Protein AF-A0A538SJQ9-F1 (afdb_monomer)

Sequence (188 aa):
MRADPLRTTIRVPMRAGHPSREQSMPRSTLMLRAPWAKRLGTAVLLISTGGGRASASAPRLDHVVVVIMENKSYDQVRTQTYISSLISGGTVFAHSRAITHHSLPNYLALWSATTIGVTTGGCPAPGAPYTIENLGHACEAAGLTWRSYAENLPSPGSAVCSADSQLYTRRHDPWTDFSNLDHTNERP

Organism: Eiseniibacteriota bacterium (NCBI:txid2212470)

Solvent-accessible surface area (backbone atoms only — not comparable to full-atom values): 12838 Å² total; per-residue (Å²): 137,92,84,84,80,88,77,85,76,85,78,77,83,80,82,80,83,84,82,88,79,92,79,86,84,83,83,90,87,86,89,81,92,86,90,78,90,74,83,86,76,84,79,85,78,82,79,76,82,70,78,74,76,73,75,78,72,79,76,88,68,96,75,86,87,87,82,83,71,80,96,59,52,69,76,68,45,56,71,36,72,70,52,37,58,47,55,78,78,53,84,81,69,89,83,70,73,76,85,55,93,44,61,28,30,38,34,29,26,73,45,42,78,38,41,86,82,47,81,59,73,52,78,72,51,86,77,53,65,37,76,70,76,33,56,62,34,55,29,52,76,69,75,42,89,72,73,49,76,38,52,59,40,90,46,57,64,54,83,59,59,54,32,78,96,58,60,14,46,42,54,74,41,47,70,74,39,41,69,62,52,74,44,80,36,39,37,81

Foldseek 3Di:
DDDDDDDPDDDDDDDDDDDDDDDDDDDDDDDDDDDDDDDDDDDDDPPPPPPPPPPPPDPDDPDDDDDDDPPDDPVRQCPDPVNVVCPVVDDDPPPDDAPADAQLLSLCCVWQVGSVPQDHQDQPGVPFQDAHDTPQLVCVVVVHDDAEEQFPPVAQLDSDQADDVRSGGCSNVNVNRYPNHDSNRYYD

pLDDT: mean 81.21, std 22.84, range [33.12, 98.62]

Mean predicted aligned error: 14.58 Å

Structure (mmCIF, N/CA/C/O backbone):
data_AF-A0A538SJQ9-F1
#
_entry.id   AF-A0A538SJQ9-F1
#
loop_
_atom_site.group_PDB
_atom_site.id
_atom_site.type_symbol
_atom_site.label_atom_id
_atom_site.label_alt_id
_atom_site.label_comp_id
_atom_site.label_asym_id
_atom_site.label_entity_id
_atom_site.label_seq_id
_atom_site.pdbx_PDB_ins_code
_atom_site.Cartn_x
_atom_site.Cartn_y
_atom_site.Cartn_z
_atom_site.occupancy
_atom_site.B_iso_or_equiv
_atom_site.auth_seq_id
_atom_site.auth_comp_id
_atom_site.auth_asym_id
_atom_site.auth_atom_id
_atom_site.pdbx_PDB_model_num
ATOM 1 N N . MET A 1 1 ? 11.161 -12.598 45.652 1.00 39.78 1 MET A N 1
ATOM 2 C CA . MET A 1 1 ? 9.773 -13.100 45.568 1.00 39.78 1 MET A CA 1
ATOM 3 C C . MET A 1 1 ? 9.595 -13.752 44.210 1.00 39.78 1 MET A C 1
ATOM 5 O O . MET A 1 1 ? 10.028 -13.182 43.219 1.00 39.78 1 MET A O 1
ATOM 9 N N . ARG A 1 2 ? 9.104 -14.994 44.213 1.00 36.72 2 ARG A N 1
ATOM 10 C CA . ARG A 1 2 ? 8.939 -15.877 43.050 1.00 36.72 2 ARG A CA 1
ATOM 11 C C . ARG A 1 2 ? 7.675 -15.504 42.270 1.00 36.72 2 ARG A C 1
ATOM 13 O O . ARG A 1 2 ? 6.645 -15.296 42.898 1.00 36.72 2 ARG A O 1
ATOM 20 N N . ALA A 1 3 ? 7.748 -15.551 40.945 1.00 34.47 3 ALA A N 1
ATOM 21 C CA . ALA A 1 3 ? 6.647 -15.967 40.079 1.00 34.47 3 ALA A CA 1
ATOM 22 C C . ALA A 1 3 ? 7.251 -16.443 38.751 1.00 34.47 3 ALA A C 1
ATOM 24 O O . ALA A 1 3 ? 7.911 -15.694 38.038 1.00 34.47 3 ALA A O 1
ATOM 25 N N . ASP A 1 4 ? 7.073 -17.731 38.510 1.00 43.84 4 ASP A N 1
ATOM 26 C CA . ASP A 1 4 ? 7.491 -18.515 37.357 1.00 43.84 4 ASP A CA 1
ATOM 27 C C . ASP A 1 4 ? 6.343 -18.505 36.332 1.00 43.84 4 ASP A C 1
ATOM 29 O O . ASP A 1 4 ? 5.206 -18.769 36.738 1.00 43.84 4 ASP A O 1
ATOM 33 N N . PRO A 1 5 ? 6.560 -18.201 35.039 1.00 48.34 5 PRO A N 1
ATOM 34 C CA . PRO A 1 5 ? 5.569 -18.486 34.018 1.00 48.34 5 PRO A CA 1
ATOM 35 C C . PRO A 1 5 ? 5.964 -19.737 33.225 1.00 48.34 5 PRO A C 1
ATOM 37 O O . PRO A 1 5 ? 6.909 -19.754 32.434 1.00 48.34 5 PRO A O 1
ATOM 40 N N . LEU A 1 6 ? 5.158 -20.779 33.428 1.00 36.22 6 LEU A N 1
ATOM 41 C CA . LEU A 1 6 ? 5.150 -22.053 32.717 1.00 36.22 6 LEU A CA 1
ATOM 42 C C . LEU A 1 6 ? 5.295 -21.868 31.197 1.00 36.22 6 LEU A C 1
ATOM 44 O O . LEU A 1 6 ? 4.390 -21.421 30.490 1.00 36.22 6 LEU A O 1
ATOM 48 N N . ARG A 1 7 ? 6.461 -22.271 30.693 1.00 40.47 7 ARG A N 1
ATOM 49 C CA . ARG A 1 7 ? 6.845 -22.254 29.281 1.00 40.47 7 ARG A CA 1
ATOM 50 C C . ARG A 1 7 ? 6.340 -23.530 28.602 1.00 40.47 7 ARG A C 1
ATOM 52 O O . ARG A 1 7 ? 7.035 -24.545 28.569 1.00 40.47 7 ARG A O 1
ATOM 59 N N . THR A 1 8 ? 5.133 -23.491 28.041 1.00 36.53 8 THR A N 1
ATOM 60 C CA . THR A 1 8 ? 4.628 -24.585 27.193 1.00 36.53 8 THR A CA 1
ATOM 61 C C . THR A 1 8 ? 5.406 -24.589 25.877 1.00 36.53 8 THR A C 1
ATOM 63 O O . THR A 1 8 ? 5.177 -23.771 24.992 1.00 36.53 8 THR A O 1
ATOM 66 N N . THR A 1 9 ? 6.383 -25.489 25.771 1.00 37.88 9 THR A N 1
ATOM 67 C CA . THR A 1 9 ? 7.196 -25.688 24.565 1.00 37.88 9 THR A CA 1
ATOM 68 C C . THR A 1 9 ? 6.512 -26.729 23.682 1.00 37.88 9 THR A C 1
ATOM 70 O O . THR A 1 9 ? 6.540 -27.916 24.002 1.00 37.88 9 THR A O 1
ATOM 73 N N . ILE A 1 10 ? 5.919 -26.312 22.562 1.00 33.12 10 ILE A N 1
ATOM 74 C CA . ILE A 1 10 ? 5.496 -27.239 21.504 1.00 33.12 10 ILE A CA 1
ATOM 75 C C . ILE A 1 10 ? 6.760 -27.661 20.741 1.00 33.12 10 ILE A C 1
ATOM 77 O O . ILE A 1 10 ? 7.342 -26.876 19.996 1.00 33.12 10 ILE A O 1
ATOM 81 N N . ARG A 1 11 ? 7.224 -28.897 20.972 1.00 33.31 11 ARG A N 1
ATOM 82 C CA . ARG A 1 11 ? 8.301 -29.526 20.193 1.00 33.31 11 ARG A CA 1
ATOM 83 C C . ARG A 1 11 ? 7.720 -30.079 18.893 1.00 33.31 11 ARG A C 1
ATOM 85 O O . ARG A 1 11 ? 6.933 -31.019 18.925 1.00 33.31 11 ARG A O 1
ATOM 92 N N . VAL A 1 12 ? 8.155 -29.538 17.760 1.00 39.03 12 VAL A N 1
ATOM 93 C CA . VAL A 1 12 ? 8.001 -30.181 16.449 1.00 39.03 12 VAL A CA 1
ATOM 94 C C . VAL A 1 12 ? 9.101 -31.245 16.328 1.00 39.03 12 VAL A C 1
ATOM 96 O O . VAL A 1 12 ? 10.276 -30.891 16.450 1.00 39.03 12 VAL A O 1
ATOM 99 N N . PRO A 1 13 ? 8.793 -32.538 16.126 1.00 40.41 13 PRO A N 1
ATOM 100 C CA . PRO A 1 13 ? 9.834 -33.519 15.861 1.00 40.41 13 PRO A CA 1
ATOM 101 C C . PRO A 1 13 ? 10.393 -33.316 14.445 1.00 4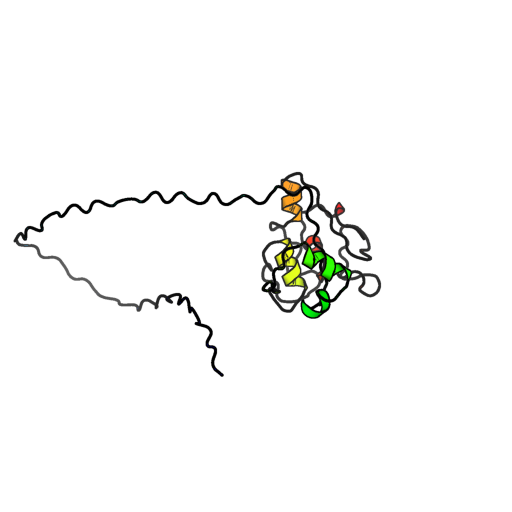0.41 13 PRO A C 1
ATOM 103 O O . PRO A 1 13 ? 9.692 -33.491 13.450 1.00 40.41 13 PRO A O 1
ATOM 106 N N . MET A 1 14 ? 11.679 -32.964 14.363 1.00 37.91 14 MET A N 1
ATOM 107 C CA . MET A 1 14 ? 12.478 -33.098 13.145 1.00 37.91 14 MET A CA 1
ATOM 108 C C . MET A 1 14 ? 12.558 -34.581 12.762 1.00 37.91 14 MET A C 1
ATOM 110 O O . MET A 1 14 ? 12.948 -35.419 13.577 1.00 37.91 14 MET A O 1
ATOM 114 N N . ARG A 1 15 ? 12.198 -34.914 11.519 1.00 35.09 15 ARG A N 1
ATOM 115 C CA . ARG A 1 15 ? 12.377 -36.260 10.970 1.00 35.09 15 ARG A CA 1
ATOM 116 C C . ARG A 1 15 ? 13.828 -36.412 10.512 1.00 35.09 15 ARG A C 1
ATOM 118 O O . ARG A 1 15 ? 14.277 -35.697 9.621 1.00 35.09 15 ARG A O 1
ATOM 125 N N . ALA A 1 16 ? 14.545 -37.322 11.163 1.00 42.66 16 ALA A N 1
ATOM 126 C CA . ALA A 1 16 ? 15.918 -37.691 10.846 1.00 42.66 16 ALA A CA 1
ATOM 127 C C . ALA A 1 16 ? 16.029 -38.343 9.455 1.00 42.66 16 ALA A C 1
ATOM 129 O O . ALA A 1 16 ? 15.117 -39.044 9.009 1.00 42.66 16 ALA A O 1
ATOM 130 N N . GLY A 1 17 ? 17.161 -38.090 8.794 1.00 36.41 17 GLY A N 1
ATOM 131 C CA . GLY A 1 17 ? 17.507 -38.609 7.476 1.00 36.41 17 GLY A CA 1
ATOM 132 C C . GLY A 1 17 ? 17.623 -40.134 7.421 1.00 36.41 17 GLY A C 1
ATOM 133 O O . GLY A 1 17 ? 17.966 -40.796 8.400 1.00 36.41 17 GLY A O 1
ATOM 134 N N . HIS A 1 18 ? 17.338 -40.680 6.241 1.00 38.06 18 HIS A N 1
ATOM 135 C CA . HIS A 1 18 ? 17.569 -42.082 5.913 1.00 38.06 18 HIS A CA 1
ATOM 136 C C . HIS A 1 18 ? 19.028 -42.293 5.481 1.00 38.06 18 HIS A C 1
ATOM 138 O O . HIS A 1 18 ? 19.478 -41.599 4.569 1.00 38.06 18 HIS A O 1
ATOM 144 N N . PRO A 1 19 ? 19.760 -43.259 6.064 1.00 41.59 19 PRO A N 1
ATOM 145 C CA . PRO A 1 19 ? 21.024 -43.712 5.509 1.00 41.59 19 PRO A CA 1
ATOM 146 C C . PRO A 1 19 ? 20.795 -44.741 4.395 1.00 41.59 19 PRO A C 1
ATOM 148 O O . PRO A 1 19 ? 19.934 -45.620 4.489 1.00 41.59 19 PRO A O 1
ATOM 151 N N . SER A 1 20 ? 21.613 -44.627 3.352 1.00 42.75 20 SER A N 1
ATOM 152 C CA . SER A 1 20 ? 21.753 -45.569 2.245 1.00 42.75 20 SER A CA 1
ATOM 153 C C . SER A 1 20 ? 22.186 -46.948 2.745 1.00 42.75 20 SER A C 1
ATOM 155 O O . SER A 1 20 ? 23.143 -47.060 3.514 1.00 42.75 20 SER A O 1
ATOM 157 N N . ARG A 1 21 ? 21.528 -48.014 2.275 1.00 41.62 21 ARG A N 1
ATOM 158 C CA . ARG A 1 21 ? 22.033 -49.383 2.433 1.00 41.62 21 ARG A CA 1
ATOM 159 C C . ARG A 1 21 ? 21.695 -50.226 1.208 1.00 41.62 21 ARG A C 1
ATOM 161 O O . ARG A 1 21 ? 20.570 -50.680 1.029 1.00 41.62 21 ARG A O 1
ATOM 168 N N . GLU A 1 22 ? 22.712 -50.410 0.384 1.00 39.69 22 GLU A N 1
ATOM 169 C CA . GLU A 1 22 ? 22.809 -51.400 -0.681 1.00 39.69 22 GLU A CA 1
ATOM 170 C C . GLU A 1 22 ? 22.842 -52.804 -0.069 1.00 39.69 22 GLU A C 1
ATOM 172 O O . GLU A 1 22 ? 23.716 -53.090 0.749 1.00 39.69 22 GLU A O 1
ATOM 177 N N . GLN A 1 23 ? 21.885 -53.670 -0.419 1.00 39.19 23 GLN A N 1
ATOM 178 C CA . GLN A 1 23 ? 21.936 -55.096 -0.085 1.00 39.19 23 GLN A CA 1
ATOM 179 C C . GLN A 1 23 ? 21.343 -55.953 -1.211 1.00 39.19 23 GLN A C 1
ATOM 181 O O . GLN A 1 23 ? 20.175 -55.839 -1.576 1.00 39.19 23 GLN A O 1
ATOM 186 N N . SER A 1 24 ? 22.223 -56.810 -1.721 1.00 35.38 24 SER A N 1
ATOM 187 C CA . SER A 1 24 ? 22.044 -57.890 -2.689 1.00 35.38 24 SER A CA 1
ATOM 188 C C . SER A 1 24 ? 20.970 -58.912 -2.278 1.00 35.38 24 SER A C 1
ATOM 190 O O . SER A 1 24 ? 20.870 -59.282 -1.108 1.00 35.38 24 SER A O 1
ATOM 192 N N . MET A 1 25 ? 20.189 -59.397 -3.252 1.00 42.47 25 MET A N 1
ATOM 193 C CA . MET A 1 25 ? 19.252 -60.519 -3.096 1.00 42.47 25 MET A CA 1
ATOM 194 C C . MET A 1 25 ? 19.935 -61.866 -3.367 1.00 42.47 25 MET A C 1
ATOM 196 O O . MET A 1 25 ? 20.692 -61.988 -4.333 1.00 42.47 25 MET A O 1
ATOM 200 N N . PRO A 1 26 ? 19.524 -62.926 -2.650 1.00 52.44 26 PRO A N 1
ATOM 201 C CA . PRO A 1 26 ? 19.358 -64.209 -3.320 1.00 52.44 26 PRO A CA 1
ATOM 202 C C . PRO A 1 26 ? 18.022 -64.914 -3.026 1.00 52.44 26 PRO A C 1
ATOM 204 O O . PRO A 1 26 ? 17.189 -64.481 -2.237 1.00 52.44 26 PRO A O 1
ATOM 207 N N . ARG A 1 27 ? 17.841 -65.988 -3.798 1.00 50.19 27 ARG A N 1
ATOM 208 C CA . ARG A 1 27 ? 16.612 -66.651 -4.247 1.00 50.19 27 ARG A CA 1
ATOM 209 C C . ARG A 1 27 ? 15.836 -67.452 -3.188 1.00 50.19 27 ARG A C 1
ATOM 211 O O . ARG A 1 27 ? 16.370 -67.915 -2.190 1.00 50.19 27 ARG A O 1
ATOM 218 N N . SER A 1 28 ? 14.568 -67.654 -3.540 1.00 46.28 28 SER A N 1
ATOM 219 C CA . SER A 1 28 ? 13.460 -68.385 -2.916 1.00 46.28 28 SER A CA 1
ATOM 220 C C . SER A 1 28 ? 13.751 -69.809 -2.421 1.00 46.28 28 SER A C 1
ATOM 222 O O . SER A 1 28 ? 14.437 -70.565 -3.101 1.00 46.28 28 SER A O 1
ATOM 224 N N . THR A 1 29 ? 13.079 -70.230 -1.338 1.00 49.59 29 THR A N 1
ATOM 225 C CA . THR A 1 29 ? 12.594 -71.610 -1.096 1.00 49.59 29 THR A CA 1
ATOM 226 C C . THR A 1 29 ? 11.397 -71.579 -0.122 1.00 49.59 29 THR A C 1
ATOM 228 O O . THR A 1 29 ? 11.321 -70.725 0.756 1.00 49.59 29 THR A O 1
ATOM 231 N N . LEU A 1 30 ? 10.432 -72.474 -0.351 1.00 43.94 30 LEU A N 1
ATOM 232 C CA . LEU A 1 30 ? 9.073 -72.554 0.203 1.00 43.94 30 LEU A CA 1
ATOM 233 C C . LEU A 1 30 ? 8.967 -73.537 1.401 1.00 43.94 30 LEU A C 1
ATOM 235 O O . LEU A 1 30 ? 9.792 -74.438 1.510 1.00 43.94 30 LEU A O 1
ATOM 239 N N . MET A 1 31 ? 7.841 -73.451 2.140 1.00 45.25 31 MET A N 1
ATOM 240 C CA . MET A 1 31 ? 7.229 -74.428 3.088 1.00 45.25 31 MET A CA 1
ATOM 241 C C . MET A 1 31 ? 7.674 -74.305 4.571 1.00 45.25 31 MET A C 1
ATOM 243 O O . MET A 1 31 ? 8.836 -74.049 4.826 1.00 45.25 31 MET A O 1
ATOM 247 N N . LEU A 1 32 ? 6.859 -74.460 5.636 1.00 44.12 32 LEU A N 1
ATOM 248 C CA . LEU A 1 32 ? 5.510 -75.015 5.860 1.00 44.12 32 LEU A CA 1
ATOM 249 C C . LEU A 1 32 ? 4.975 -74.584 7.273 1.00 44.12 32 LEU A C 1
ATOM 251 O O . LEU A 1 32 ? 5.754 -74.540 8.215 1.00 44.12 32 LEU A O 1
ATOM 255 N N . ARG A 1 33 ? 3.646 -74.378 7.414 1.00 47.69 33 ARG A N 1
ATOM 256 C CA . ARG A 1 33 ? 2.726 -74.628 8.578 1.00 47.69 33 ARG A CA 1
ATOM 257 C C . ARG A 1 33 ? 2.988 -74.094 10.014 1.00 47.69 33 ARG A C 1
ATOM 259 O O . ARG A 1 33 ? 3.885 -74.567 10.692 1.00 47.69 33 ARG A O 1
ATOM 266 N N . ALA A 1 34 ? 2.014 -73.340 10.565 1.00 48.34 34 ALA A N 1
ATOM 267 C CA . ALA A 1 34 ? 1.038 -73.768 11.608 1.00 48.34 34 ALA A CA 1
ATOM 268 C C . ALA A 1 34 ? 0.204 -72.569 12.156 1.00 48.34 34 ALA A C 1
ATOM 270 O O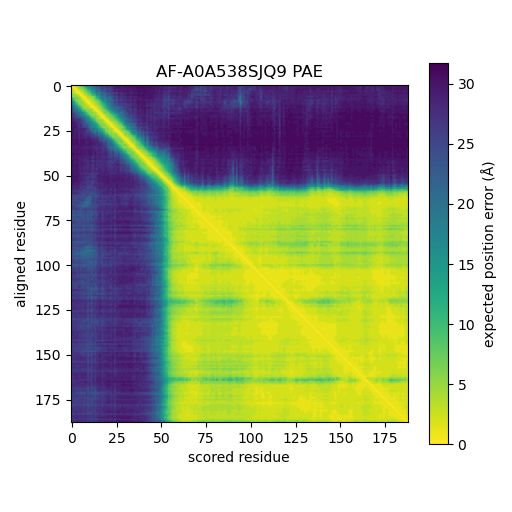 . ALA A 1 34 ? 0.708 -71.445 12.165 1.00 48.34 34 ALA A O 1
ATOM 271 N N . PRO A 1 35 ? -1.064 -72.759 12.594 1.00 50.31 35 PRO A N 1
ATOM 272 C CA . PRO A 1 35 ? -1.994 -71.668 12.887 1.00 50.31 35 PRO A CA 1
ATOM 273 C C . PRO A 1 35 ? -2.007 -71.291 14.375 1.00 50.31 35 PRO A C 1
ATOM 275 O O . PRO A 1 35 ? -2.059 -72.147 15.253 1.00 50.31 35 PRO A O 1
ATOM 278 N N . TRP A 1 36 ? -2.054 -69.994 14.661 1.00 51.44 36 TRP A N 1
ATOM 279 C CA . TRP A 1 36 ? -2.309 -69.458 15.994 1.00 51.44 36 TRP A CA 1
ATOM 280 C C . TRP A 1 36 ? -3.554 -68.578 15.906 1.00 51.44 36 TRP A C 1
ATOM 282 O O . TRP A 1 36 ? -3.564 -67.509 15.297 1.00 51.44 36 TRP A O 1
ATOM 292 N N . ALA A 1 37 ? -4.650 -69.091 16.456 1.00 52.19 37 ALA A N 1
ATOM 293 C CA . ALA A 1 37 ? -5.916 -68.388 16.538 1.00 52.19 37 ALA A CA 1
ATOM 294 C C . ALA A 1 37 ? -5.745 -67.108 17.369 1.00 52.19 37 ALA A C 1
ATOM 296 O O . ALA A 1 37 ? -5.384 -67.164 18.546 1.00 52.19 37 ALA A O 1
ATOM 297 N N . LYS A 1 38 ? -6.041 -65.952 16.772 1.00 51.38 38 LYS A N 1
ATOM 298 C CA . LYS A 1 38 ? -6.189 -64.691 17.496 1.00 51.38 38 LYS A CA 1
ATOM 299 C C . LYS A 1 38 ? -7.631 -64.225 17.411 1.00 51.38 38 LYS A C 1
ATOM 301 O O . LYS A 1 38 ? -8.181 -64.008 16.339 1.00 51.38 38 LYS A O 1
ATOM 306 N N . ARG A 1 39 ? -8.223 -64.132 18.598 1.00 55.50 39 ARG A N 1
ATOM 307 C CA . ARG A 1 39 ? -9.573 -63.661 18.889 1.00 55.50 39 ARG A CA 1
ATOM 308 C C . ARG A 1 39 ? -9.798 -62.278 18.265 1.00 55.50 39 ARG A C 1
ATOM 310 O O . ARG A 1 39 ? -9.036 -61.355 18.543 1.00 55.50 39 ARG A O 1
ATOM 317 N N . LEU A 1 40 ? -10.852 -62.140 17.463 1.00 54.12 40 LEU A N 1
ATOM 318 C CA . LEU A 1 40 ? -11.379 -60.849 17.025 1.00 54.12 40 LEU A CA 1
ATOM 319 C C . LEU A 1 40 ? -12.112 -60.202 18.207 1.00 54.12 40 LEU A C 1
ATOM 321 O O . LEU A 1 40 ? -13.225 -60.593 18.544 1.00 54.12 40 LEU A O 1
ATOM 325 N N . GLY A 1 41 ? -11.462 -59.248 18.870 1.00 48.66 41 GLY A N 1
ATOM 326 C CA . GLY A 1 41 ? -12.141 -58.302 19.750 1.00 48.66 41 GLY A CA 1
ATOM 327 C C . GLY A 1 41 ? -12.660 -57.141 18.909 1.00 48.66 41 GLY A C 1
ATOM 328 O O . GLY A 1 41 ? -11.865 -56.379 18.363 1.00 48.66 41 GLY A O 1
ATOM 329 N N . THR A 1 42 ? -13.976 -57.017 18.771 1.00 57.50 42 THR A N 1
ATOM 330 C CA . THR A 1 42 ? -14.615 -55.900 18.067 1.00 57.50 42 THR A CA 1
ATOM 331 C C . THR A 1 42 ? -14.463 -54.630 18.905 1.00 57.50 42 THR A C 1
ATOM 333 O O . THR A 1 42 ? -15.105 -54.488 19.943 1.00 57.50 42 THR A O 1
ATOM 336 N N . ALA A 1 43 ? -13.605 -53.703 18.480 1.00 56.22 43 ALA A N 1
ATOM 337 C CA . ALA A 1 43 ? -13.554 -52.363 19.053 1.00 56.22 43 ALA A CA 1
ATOM 338 C C . ALA A 1 43 ? -14.679 -51.520 18.435 1.00 56.22 43 ALA A C 1
ATOM 340 O O . ALA A 1 43 ? -14.635 -51.187 17.251 1.00 56.22 43 ALA A O 1
ATOM 341 N N . VAL A 1 44 ? -15.702 -51.191 19.225 1.00 59.69 44 VAL A N 1
ATOM 342 C CA . VAL A 1 44 ? -16.721 -50.207 18.840 1.00 59.69 44 VAL A CA 1
ATOM 343 C C . VAL A 1 44 ? -16.091 -48.821 18.960 1.00 59.69 44 VAL A C 1
ATOM 345 O O . VAL A 1 44 ? -15.828 -48.339 20.060 1.00 59.69 44 VAL A O 1
ATOM 348 N N . LEU A 1 45 ? -15.813 -48.194 17.818 1.00 54.50 45 LEU A N 1
ATOM 349 C CA . LEU A 1 45 ? -15.353 -46.812 17.748 1.00 54.50 45 LEU A CA 1
ATOM 350 C C . LEU A 1 45 ? -16.567 -45.885 17.897 1.00 54.50 45 LEU A C 1
ATOM 352 O O . LEU A 1 45 ? -17.347 -45.712 16.964 1.00 54.50 45 LEU A O 1
ATOM 356 N N . LEU A 1 46 ? -16.732 -45.292 19.079 1.00 55.94 46 LEU A N 1
ATOM 357 C CA . LEU A 1 46 ? -17.662 -44.184 19.293 1.00 55.94 46 LEU A CA 1
ATOM 358 C C . LEU A 1 46 ? -17.100 -42.946 18.583 1.00 55.94 46 LEU A C 1
ATOM 360 O O . LEU A 1 46 ? -16.217 -42.264 19.099 1.00 55.94 46 LEU A O 1
ATOM 364 N N . ILE A 1 47 ? -17.594 -42.671 17.377 1.00 59.94 47 ILE A N 1
ATOM 365 C CA . ILE A 1 47 ? -17.320 -41.419 16.672 1.00 59.94 47 ILE A CA 1
ATOM 366 C C . ILE A 1 47 ? -18.151 -40.341 17.367 1.00 59.94 47 ILE A C 1
ATOM 368 O O . ILE A 1 47 ? -19.338 -40.178 17.097 1.00 59.94 47 ILE A O 1
ATOM 372 N N . SER A 1 48 ? -17.539 -39.614 18.298 1.00 61.09 48 SER A N 1
ATOM 373 C CA . SER A 1 48 ? -18.117 -38.374 18.802 1.00 61.09 48 SER A CA 1
ATOM 374 C C . SER A 1 48 ? -18.153 -37.372 17.649 1.00 61.09 48 SER A C 1
ATOM 376 O O . SER A 1 48 ? -17.114 -36.831 17.263 1.00 61.09 48 SER A O 1
ATOM 378 N N . THR A 1 49 ? -19.334 -37.121 17.086 1.00 58.50 49 THR A N 1
ATOM 379 C CA . THR A 1 49 ? -19.581 -35.987 16.191 1.00 58.50 49 THR A CA 1
ATOM 380 C C . THR A 1 49 ? -19.484 -34.707 17.016 1.00 58.50 49 THR A C 1
ATOM 382 O O . THR A 1 49 ? -20.487 -34.154 17.466 1.00 58.50 49 THR A O 1
ATOM 385 N N . GLY A 1 50 ? -18.257 -34.265 17.286 1.00 54.97 50 GLY A N 1
ATOM 386 C CA . GLY A 1 50 ? -18.006 -32.931 17.805 1.00 54.97 50 GLY 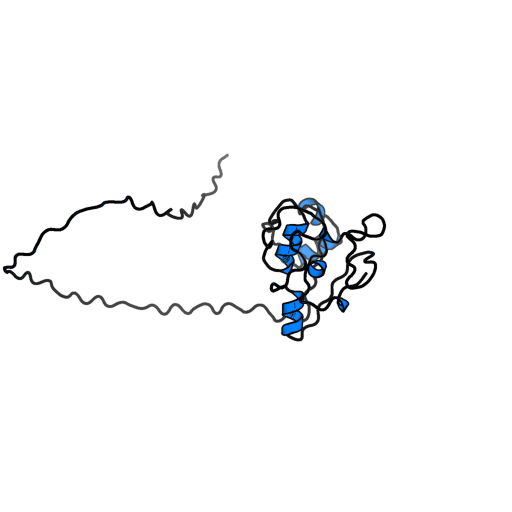A CA 1
ATOM 387 C C . GLY A 1 50 ? -18.532 -31.941 16.778 1.00 54.97 50 GLY A C 1
ATOM 388 O O . GLY A 1 50 ? -17.976 -31.847 15.686 1.00 54.97 50 GLY A O 1
ATOM 389 N N . GLY A 1 51 ? -19.632 -31.260 17.105 1.00 53.94 51 GLY A N 1
ATOM 390 C CA . GLY A 1 51 ? -20.172 -30.181 16.291 1.00 53.94 51 GLY A CA 1
ATOM 391 C C . GLY A 1 51 ? -19.055 -29.187 16.008 1.00 53.94 51 GLY A C 1
ATOM 392 O O . GLY A 1 51 ? -18.569 -28.517 16.922 1.00 53.94 51 GLY A O 1
ATOM 393 N N . GLY A 1 52 ? -18.604 -29.148 14.754 1.00 54.47 52 GLY A N 1
ATOM 394 C CA . GLY A 1 52 ? -17.642 -28.159 14.304 1.00 54.47 52 GLY A CA 1
ATOM 395 C C . GLY A 1 52 ? -18.216 -26.794 14.640 1.00 54.47 52 GLY A C 1
ATOM 396 O O . GLY A 1 52 ? -19.318 -26.465 14.202 1.00 54.47 52 GLY A O 1
ATOM 397 N N . ARG A 1 53 ? -17.507 -26.017 15.464 1.00 57.84 53 ARG A N 1
ATOM 398 C CA . ARG A 1 53 ? -17.831 -24.604 15.638 1.00 57.84 53 ARG A CA 1
ATOM 399 C C . ARG A 1 53 ? -17.807 -24.004 14.241 1.00 57.84 53 ARG A C 1
ATOM 401 O O . ARG A 1 53 ? -16.741 -23.949 13.633 1.00 57.84 53 ARG A O 1
ATOM 408 N N . ALA A 1 54 ? -18.973 -23.617 13.727 1.00 59.72 54 ALA A N 1
ATOM 409 C CA . ALA A 1 54 ? -19.042 -22.795 12.537 1.00 59.72 54 ALA A CA 1
ATOM 410 C C . ALA A 1 54 ? -18.132 -21.597 12.807 1.00 59.72 54 ALA A C 1
ATOM 412 O O . ALA A 1 54 ? -18.339 -20.864 13.778 1.00 59.72 54 ALA A O 1
ATOM 413 N N . SER A 1 55 ? -17.061 -21.473 12.025 1.00 61.16 55 SER A N 1
ATOM 414 C CA . SER A 1 55 ? -16.219 -20.292 12.091 1.00 61.16 55 SER A CA 1
ATOM 415 C C . SER A 1 55 ? -17.134 -19.137 11.725 1.00 61.16 55 SER A C 1
ATOM 417 O O . SER A 1 55 ? -17.609 -19.087 10.592 1.00 61.16 55 SER A O 1
ATOM 419 N N . ALA A 1 56 ? -17.457 -18.271 12.686 1.00 69.81 56 ALA A N 1
ATOM 420 C CA . ALA A 1 56 ? -18.212 -17.068 12.388 1.00 69.81 56 ALA A CA 1
ATOM 421 C C . ALA A 1 56 ? -17.454 -16.337 11.273 1.00 69.81 56 ALA A C 1
ATOM 423 O O . ALA A 1 56 ? -16.279 -16.001 11.440 1.00 69.81 56 ALA A O 1
ATOM 424 N N . SER A 1 57 ? -18.078 -16.199 10.103 1.00 79.25 57 SER A N 1
ATOM 425 C CA . SER A 1 57 ? -17.486 -15.446 9.005 1.00 79.25 57 SER A CA 1
ATOM 426 C C . SER A 1 57 ? -17.328 -14.005 9.465 1.00 79.25 57 SER A C 1
ATOM 428 O O . SER A 1 57 ? -18.239 -13.462 10.096 1.00 79.25 57 SER A O 1
ATOM 430 N N . ALA A 1 58 ? -16.193 -13.384 9.147 1.00 82.00 58 ALA A N 1
ATOM 431 C CA . ALA A 1 58 ? -16.044 -11.953 9.356 1.00 82.00 58 ALA A CA 1
ATOM 432 C C . ALA A 1 58 ? -17.234 -11.221 8.699 1.00 82.00 58 ALA A C 1
ATOM 434 O O . ALA A 1 58 ? -17.650 -11.617 7.603 1.00 82.00 58 ALA A O 1
ATOM 435 N N . PRO A 1 59 ? -17.814 -10.200 9.354 1.00 86.50 59 PRO A N 1
ATOM 436 C CA . PRO A 1 59 ? -18.854 -9.391 8.740 1.00 86.50 59 PRO A CA 1
ATOM 437 C C . PRO A 1 59 ? -18.371 -8.839 7.401 1.00 86.50 59 PRO A C 1
ATOM 439 O O . PRO A 1 59 ? -17.195 -8.497 7.251 1.00 86.50 59 PRO A O 1
ATOM 442 N N . ARG A 1 60 ? -19.280 -8.730 6.431 1.00 89.94 60 ARG A N 1
ATOM 443 C CA . ARG A 1 60 ? -18.969 -8.029 5.188 1.00 89.94 60 ARG A CA 1
ATOM 444 C C . ARG A 1 60 ? -18.714 -6.563 5.526 1.00 89.94 60 ARG A C 1
ATOM 446 O O . ARG A 1 60 ? -19.584 -5.903 6.085 1.00 89.94 60 ARG A O 1
ATOM 453 N N . LEU A 1 61 ? -17.517 -6.089 5.207 1.00 92.31 61 LEU A N 1
ATOM 454 C CA . LEU A 1 61 ? -17.146 -4.687 5.339 1.00 92.31 61 LEU A CA 1
ATOM 455 C C . LEU A 1 61 ? -17.560 -3.953 4.063 1.00 92.31 61 LEU A C 1
ATOM 457 O O . LEU A 1 61 ? -17.343 -4.473 2.968 1.00 92.31 61 LEU A O 1
ATOM 461 N N . ASP A 1 62 ? -18.123 -2.754 4.198 1.00 94.25 62 ASP A N 1
ATOM 462 C CA . ASP A 1 62 ? -18.393 -1.888 3.042 1.00 94.25 62 ASP A CA 1
ATOM 463 C C . ASP A 1 62 ? -17.091 -1.296 2.487 1.00 94.25 62 ASP A C 1
ATOM 465 O O . ASP A 1 62 ? -16.918 -1.180 1.275 1.00 94.25 62 ASP A O 1
ATOM 469 N N . HIS A 1 63 ? -16.147 -0.979 3.382 1.00 95.50 63 HIS A N 1
ATOM 470 C CA . HIS A 1 63 ? -14.846 -0.407 3.050 1.00 95.50 63 HIS A CA 1
ATOM 471 C C . HIS A 1 63 ? -13.748 -0.919 3.985 1.00 95.50 63 HIS A C 1
ATOM 473 O O . HIS A 1 63 ? -13.977 -1.163 5.171 1.00 95.50 63 HIS A O 1
ATOM 479 N N . VAL A 1 64 ? -12.530 -1.012 3.452 1.00 95.81 64 VAL A N 1
ATOM 480 C CA . VAL A 1 64 ? -11.300 -1.223 4.219 1.00 95.81 64 VAL A CA 1
ATOM 481 C C . VAL A 1 64 ? -10.359 -0.072 3.900 1.00 95.81 64 VAL A C 1
ATOM 483 O O . VAL A 1 64 ? -10.067 0.185 2.736 1.00 95.81 64 VAL A O 1
ATOM 486 N N . VAL A 1 65 ? -9.887 0.619 4.936 1.00 97.00 65 VAL A N 1
ATOM 487 C CA . VAL A 1 65 ? -8.886 1.681 4.812 1.00 97.00 65 VAL A CA 1
ATOM 488 C C . VAL A 1 65 ? -7.648 1.250 5.580 1.00 97.00 65 VAL A C 1
ATOM 490 O O . VAL A 1 65 ? -7.727 0.938 6.769 1.00 97.00 65 VAL A O 1
ATOM 493 N N . VAL A 1 66 ? -6.508 1.226 4.894 1.00 96.69 66 VAL A N 1
ATOM 494 C CA . VAL A 1 66 ? -5.206 0.897 5.480 1.00 96.69 66 VAL A CA 1
ATOM 495 C C . VAL A 1 66 ? -4.355 2.159 5.468 1.00 96.69 66 VAL A C 1
ATOM 497 O O . VAL A 1 66 ? -4.101 2.725 4.411 1.00 96.69 66 VAL A O 1
ATOM 500 N N . VAL A 1 67 ? -3.922 2.596 6.649 1.00 95.94 67 VAL A N 1
ATOM 501 C CA . VAL A 1 67 ? -3.019 3.741 6.819 1.00 95.94 67 VAL A CA 1
ATOM 502 C C . VAL A 1 67 ? -1.708 3.229 7.394 1.00 95.94 67 VAL A C 1
ATOM 504 O O . VAL A 1 67 ? -1.706 2.544 8.419 1.00 95.94 67 VAL A O 1
ATOM 507 N N . ILE A 1 68 ? -0.596 3.556 6.740 1.00 95.56 68 ILE A N 1
ATOM 508 C CA . ILE A 1 68 ? 0.730 3.068 7.118 1.00 95.56 68 ILE A CA 1
ATOM 509 C C . ILE A 1 68 ? 1.531 4.225 7.708 1.00 95.56 68 ILE A C 1
ATOM 511 O O . ILE A 1 68 ? 1.741 5.252 7.073 1.00 95.56 68 ILE A O 1
ATOM 515 N N . MET A 1 69 ? 1.982 4.052 8.949 1.00 94.56 69 MET A N 1
ATOM 516 C CA . MET A 1 69 ? 2.893 4.985 9.610 1.00 94.56 69 MET A CA 1
ATOM 517 C C . MET A 1 69 ? 4.327 4.491 9.428 1.00 94.56 69 MET A C 1
ATOM 519 O O . MET A 1 69 ? 4.838 3.718 10.240 1.00 94.56 69 MET A O 1
ATOM 523 N N . GLU A 1 70 ? 4.954 4.928 8.339 1.00 94.50 70 GLU A N 1
ATOM 524 C CA . GLU A 1 70 ? 6.299 4.508 7.944 1.00 94.50 70 GLU A CA 1
ATOM 525 C C . GLU A 1 70 ? 7.339 4.790 9.046 1.00 94.50 70 GLU A C 1
ATOM 527 O O . GLU A 1 70 ? 7.395 5.878 9.629 1.00 94.50 70 GLU A O 1
ATOM 532 N N . ASN A 1 71 ? 8.182 3.792 9.331 1.00 94.44 71 ASN A N 1
ATOM 533 C CA . ASN A 1 71 ? 9.287 3.866 10.297 1.00 94.44 71 ASN A CA 1
ATOM 534 C C . ASN A 1 71 ? 8.900 4.322 11.717 1.00 94.44 71 ASN A C 1
ATOM 536 O O . ASN A 1 71 ? 9.711 4.930 12.423 1.00 94.44 71 ASN A O 1
ATOM 540 N N . LYS A 1 72 ? 7.674 4.024 12.164 1.00 95.19 72 LYS A N 1
ATOM 541 C CA . LYS A 1 72 ? 7.247 4.268 13.549 1.00 95.19 72 LYS A CA 1
ATOM 542 C C . LYS A 1 72 ? 7.121 2.971 14.337 1.00 95.19 72 LYS A C 1
ATOM 544 O O . LYS A 1 72 ? 6.545 1.990 13.875 1.00 95.19 72 LYS A O 1
ATOM 549 N N . SER A 1 73 ? 7.632 2.977 15.565 1.00 94.19 73 SER A N 1
ATOM 550 C CA . SER A 1 73 ? 7.420 1.882 16.508 1.00 94.19 73 SER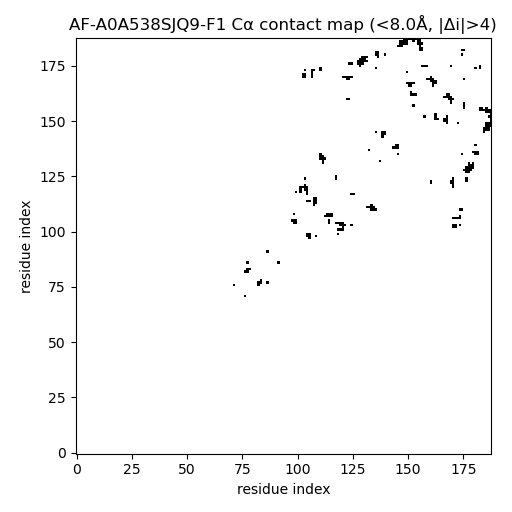 A CA 1
ATOM 551 C C . SER A 1 73 ? 6.020 1.945 17.121 1.00 94.19 73 SER A C 1
ATOM 553 O O . SER A 1 73 ? 5.408 3.009 17.225 1.00 94.19 73 SER A O 1
ATOM 555 N N . TYR A 1 74 ? 5.529 0.801 17.604 1.00 94.19 74 TYR A N 1
ATOM 556 C CA . TYR A 1 74 ? 4.255 0.729 18.323 1.00 94.19 74 TYR A CA 1
ATOM 557 C C . TYR A 1 74 ? 4.188 1.718 19.501 1.00 94.19 74 TYR A C 1
ATOM 559 O O . TYR A 1 74 ? 3.173 2.387 19.684 1.00 94.19 74 TYR A O 1
ATOM 567 N N . ASP A 1 75 ? 5.274 1.864 20.268 1.00 95.12 75 ASP A N 1
ATOM 568 C CA . ASP A 1 75 ? 5.320 2.777 21.415 1.00 95.12 75 ASP A CA 1
ATOM 569 C C . ASP A 1 75 ? 5.273 4.257 21.012 1.00 95.12 75 ASP A C 1
ATOM 571 O O . ASP A 1 75 ? 4.629 5.059 21.693 1.00 95.12 75 ASP A O 1
ATOM 575 N N . GLN A 1 76 ? 5.889 4.618 19.882 1.00 95.81 76 GLN A N 1
ATOM 576 C CA . GLN A 1 76 ? 5.782 5.970 19.323 1.00 95.81 76 GLN A CA 1
ATOM 577 C C . GLN A 1 76 ? 4.354 6.276 18.856 1.00 95.81 76 GLN A C 1
ATOM 579 O O . GLN A 1 76 ? 3.866 7.392 19.033 1.00 95.81 76 GLN A O 1
ATOM 584 N N . VAL A 1 77 ? 3.689 5.286 18.261 1.00 95.81 77 VAL A N 1
ATOM 585 C CA . VAL A 1 77 ? 2.367 5.436 17.644 1.00 95.81 77 VAL A CA 1
ATOM 586 C C . VAL A 1 77 ? 1.242 5.454 18.676 1.00 95.81 77 VAL A C 1
ATOM 588 O O . VAL A 1 77 ? 0.384 6.332 18.629 1.00 95.81 77 VAL A O 1
ATOM 591 N N . ARG A 1 78 ? 1.234 4.522 19.636 1.00 95.50 78 ARG A N 1
ATOM 592 C CA . ARG A 1 78 ? 0.113 4.354 20.583 1.00 95.50 78 ARG A CA 1
ATOM 593 C C . ARG A 1 78 ? -0.109 5.552 21.509 1.00 95.50 78 ARG A C 1
ATOM 595 O O . ARG A 1 78 ? -1.140 5.632 22.165 1.00 95.50 78 ARG A O 1
ATOM 602 N N . THR A 1 79 ? 0.882 6.434 21.614 1.00 96.06 79 THR A N 1
ATOM 603 C CA . THR A 1 79 ? 0.841 7.640 22.450 1.00 96.06 79 THR A CA 1
ATOM 604 C C . THR A 1 79 ? 0.337 8.873 21.697 1.00 96.06 79 THR A C 1
ATOM 606 O O . THR A 1 79 ? 0.068 9.890 22.330 1.00 96.06 79 THR A O 1
ATOM 609 N N . GLN A 1 80 ? 0.151 8.795 20.373 1.00 97.38 80 GLN A N 1
ATOM 610 C CA . GLN A 1 80 ? -0.444 9.880 19.592 1.00 97.38 80 GLN A CA 1
ATOM 611 C C . GLN A 1 80 ? -1.942 9.989 19.888 1.00 97.38 80 GLN A C 1
ATOM 613 O O . GLN A 1 80 ? -2.647 8.982 19.853 1.00 97.38 80 GLN A O 1
ATOM 618 N N . THR A 1 81 ? -2.442 11.205 20.134 1.00 97.06 81 THR A N 1
ATOM 619 C CA . THR A 1 81 ? -3.818 11.454 20.609 1.00 97.06 81 THR A CA 1
ATOM 620 C C . THR A 1 81 ? -4.883 10.753 19.766 1.00 97.06 81 THR A C 1
ATOM 622 O O . THR A 1 81 ? -5.742 10.064 20.310 1.00 97.06 81 THR A O 1
ATOM 625 N N . TYR A 1 82 ? -4.806 10.881 18.438 1.00 96.19 82 TYR A N 1
ATOM 626 C CA . TYR A 1 82 ? -5.777 10.264 17.532 1.00 96.19 82 TYR A CA 1
ATOM 627 C C . TYR A 1 82 ? -5.654 8.736 17.483 1.00 96.19 82 TYR A C 1
ATOM 629 O O . TYR A 1 82 ? -6.649 8.025 17.502 1.00 96.19 82 TYR A O 1
ATOM 637 N N . ILE A 1 83 ? -4.436 8.194 17.476 1.00 96.44 83 ILE A N 1
ATOM 638 C CA . ILE A 1 83 ? -4.265 6.737 17.437 1.00 96.44 83 ILE A CA 1
ATOM 639 C C . ILE A 1 83 ? -4.692 6.097 18.761 1.00 96.44 83 ILE A C 1
ATOM 641 O O . ILE A 1 83 ? -5.322 5.042 18.763 1.00 96.44 83 ILE A O 1
ATOM 645 N N . SER A 1 84 ? -4.413 6.752 19.887 1.00 96.19 84 SER A N 1
ATOM 646 C CA . SER A 1 84 ? -4.875 6.320 21.207 1.00 96.19 84 SER A CA 1
ATOM 647 C C . SER A 1 84 ? -6.407 6.232 21.275 1.00 96.19 84 SER A C 1
ATOM 649 O O . SER A 1 84 ? -6.941 5.269 21.831 1.00 96.19 84 SER A O 1
ATOM 651 N N . SER A 1 85 ? -7.131 7.169 20.644 1.00 96.38 85 SER A N 1
ATOM 652 C CA . SER A 1 85 ? -8.598 7.099 20.577 1.00 96.38 85 SER A CA 1
ATOM 653 C C . SER A 1 85 ? -9.110 5.978 19.667 1.00 96.38 85 SER A C 1
ATOM 655 O O . SER A 1 85 ? -10.147 5.392 19.964 1.00 96.38 85 SER A O 1
ATOM 657 N N . LEU A 1 86 ? -8.387 5.618 18.602 1.00 95.88 86 LEU A N 1
ATOM 658 C CA . LEU A 1 86 ? -8.725 4.447 17.783 1.00 95.88 86 LEU A CA 1
ATOM 659 C C . LEU A 1 86 ? -8.480 3.132 18.532 1.00 95.88 86 LEU A C 1
ATOM 661 O O . LEU A 1 86 ? -9.272 2.198 18.421 1.00 95.88 86 LEU A O 1
ATOM 665 N N . ILE A 1 87 ? -7.402 3.055 19.316 1.00 95.56 87 ILE A N 1
ATOM 666 C CA . ILE A 1 87 ? -7.066 1.868 20.112 1.00 95.56 87 ILE A CA 1
ATOM 667 C C . ILE A 1 87 ? -8.161 1.561 21.139 1.00 95.56 87 ILE A C 1
ATOM 669 O O . ILE A 1 87 ? -8.488 0.392 21.331 1.00 95.56 87 ILE A O 1
ATOM 673 N N . SER A 1 88 ? -8.749 2.577 21.779 1.00 95.12 88 SER A N 1
ATOM 674 C CA . SER A 1 88 ? -9.772 2.363 22.813 1.00 95.12 88 SER A CA 1
ATOM 675 C C . SER A 1 88 ? -11.078 1.761 22.279 1.00 95.12 88 SER A C 1
ATOM 677 O O . SER A 1 88 ? -11.791 1.106 23.038 1.00 95.12 88 SER A O 1
ATOM 679 N N . GLY A 1 89 ? -11.380 1.950 20.990 1.00 95.44 89 GLY A N 1
ATOM 680 C CA . GLY A 1 89 ? -12.552 1.380 20.315 1.00 95.44 89 GLY A CA 1
ATOM 681 C C . GLY A 1 89 ? -12.246 0.207 19.379 1.00 95.44 89 GLY A C 1
ATOM 682 O O . GLY A 1 89 ? -13.160 -0.312 18.741 1.00 95.44 89 GLY A O 1
ATOM 683 N N . GLY A 1 90 ? -10.977 -0.189 19.255 1.00 93.94 90 GLY A N 1
ATOM 684 C CA . GLY A 1 90 ? -10.505 -1.120 18.234 1.00 93.94 90 GLY A CA 1
ATOM 685 C C . GLY A 1 90 ? -9.877 -2.397 18.786 1.00 93.94 90 GLY A C 1
ATOM 686 O O . GLY A 1 90 ? -9.882 -2.681 19.980 1.00 93.94 90 GLY A O 1
ATOM 687 N N . THR A 1 91 ? -9.304 -3.186 17.877 1.00 94.19 91 THR A N 1
ATOM 688 C CA . THR A 1 91 ? -8.479 -4.353 18.218 1.00 94.19 91 THR A CA 1
ATOM 689 C C . THR A 1 91 ? -7.019 -4.057 17.909 1.00 94.19 91 THR A C 1
ATOM 691 O O . THR A 1 91 ? -6.692 -3.564 16.831 1.00 94.19 91 THR A O 1
ATOM 694 N N . VAL A 1 92 ? -6.130 -4.394 18.846 1.00 95.44 92 VAL A N 1
ATOM 695 C CA . VAL A 1 92 ? -4.685 -4.189 18.700 1.00 95.44 92 VAL A CA 1
ATOM 696 C C . VAL A 1 92 ? -3.968 -5.517 18.493 1.00 95.44 92 VAL A C 1
ATOM 698 O O . VAL A 1 92 ? -3.994 -6.401 19.348 1.00 95.44 92 VAL A O 1
ATOM 701 N N . PHE A 1 93 ? -3.231 -5.624 17.389 1.00 94.62 93 PHE A N 1
ATOM 702 C CA . PHE A 1 93 ? -2.341 -6.750 17.108 1.00 94.62 93 PHE A CA 1
ATOM 703 C C . PHE A 1 93 ? -0.938 -6.489 17.682 1.00 94.62 93 PHE A C 1
ATOM 705 O O . PHE A 1 93 ? 0.015 -6.247 16.943 1.00 94.62 93 PHE A O 1
ATOM 712 N N . ALA A 1 94 ? -0.788 -6.548 19.010 1.00 90.38 94 ALA A N 1
ATOM 713 C CA . ALA A 1 94 ? 0.457 -6.183 19.715 1.00 90.38 94 ALA A CA 1
ATOM 714 C C . ALA A 1 94 ? 1.700 -7.019 19.319 1.00 90.38 94 ALA A C 1
ATOM 716 O O . ALA A 1 94 ? 2.846 -6.623 19.559 1.00 90.38 94 ALA A O 1
ATOM 717 N N . HIS A 1 95 ? 1.483 -8.169 18.678 1.00 92.69 95 HIS A N 1
ATOM 718 C CA . HIS A 1 95 ? 2.528 -9.071 18.190 1.00 92.69 95 HIS A CA 1
ATOM 719 C C . HIS A 1 95 ? 2.667 -9.091 16.658 1.00 92.69 95 HIS A C 1
ATOM 721 O O . HIS A 1 95 ? 3.391 -9.934 16.137 1.00 92.69 95 HIS A O 1
ATOM 727 N N . SER A 1 96 ? 2.034 -8.157 15.938 1.00 93.62 96 SER A N 1
ATOM 728 C CA . SER A 1 96 ? 2.307 -7.946 1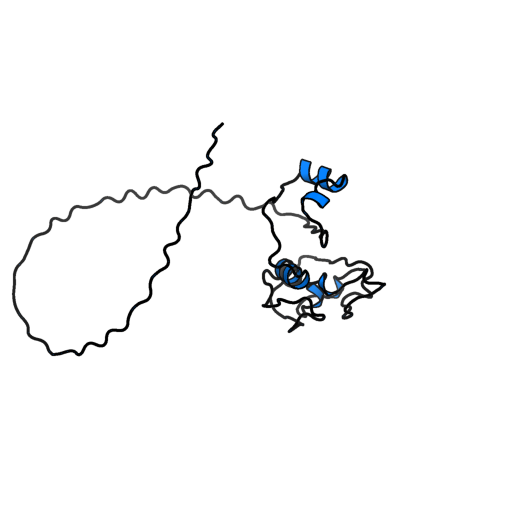4.510 1.00 93.62 96 SER A CA 1
ATOM 729 C C . SER A 1 96 ? 3.703 -7.341 14.319 1.00 93.62 96 SER A C 1
ATOM 731 O O . SER A 1 96 ? 4.126 -6.481 15.102 1.00 93.62 96 SER A O 1
ATOM 733 N N . ARG A 1 97 ? 4.461 -7.832 13.336 1.00 94.12 97 ARG A N 1
ATOM 734 C CA . ARG A 1 97 ? 5.857 -7.451 13.069 1.00 94.12 97 ARG A CA 1
ATOM 735 C C . ARG A 1 97 ? 6.092 -7.357 11.565 1.00 94.12 97 ARG A C 1
ATOM 737 O O . ARG A 1 97 ? 5.438 -8.052 10.794 1.00 94.12 97 ARG A O 1
ATOM 744 N N . ALA A 1 98 ? 7.057 -6.527 11.179 1.00 94.50 98 ALA A N 1
ATOM 745 C CA . ALA A 1 98 ? 7.574 -6.503 9.818 1.00 94.50 98 ALA A CA 1
ATOM 746 C C . ALA A 1 98 ? 8.201 -7.860 9.446 1.00 94.50 98 ALA A C 1
ATOM 748 O O . ALA A 1 98 ? 8.740 -8.562 10.305 1.00 94.50 98 ALA A O 1
ATOM 749 N N . ILE A 1 99 ? 8.150 -8.203 8.161 1.00 95.69 99 ILE A N 1
ATOM 750 C CA . ILE A 1 99 ? 8.774 -9.400 7.584 1.00 95.69 99 ILE A CA 1
ATOM 751 C C . ILE A 1 99 ? 10.302 -9.253 7.553 1.00 95.69 99 ILE A C 1
ATOM 753 O O . ILE A 1 99 ? 11.029 -10.218 7.776 1.00 95.69 99 ILE A O 1
ATOM 757 N N . THR A 1 100 ? 10.802 -8.045 7.291 1.00 94.75 100 THR A N 1
ATOM 758 C CA . THR A 1 100 ? 12.237 -7.721 7.255 1.00 94.75 100 THR A CA 1
ATOM 759 C C . THR A 1 100 ? 12.483 -6.257 7.637 1.00 94.75 100 THR A C 1
ATOM 761 O O . THR A 1 100 ? 11.543 -5.497 7.854 1.00 94.75 100 THR A O 1
ATOM 764 N N . HIS A 1 101 ? 13.747 -5.850 7.743 1.00 92.31 101 HIS A N 1
ATOM 765 C CA . HIS A 1 101 ? 14.139 -4.484 8.096 1.00 92.31 101 HIS A CA 1
ATOM 766 C C . HIS A 1 101 ? 13.893 -3.466 6.965 1.00 92.31 101 HIS A C 1
ATOM 768 O O . HIS A 1 101 ? 13.646 -2.298 7.235 1.00 92.31 101 HIS A O 1
ATOM 774 N N . HIS A 1 102 ? 13.971 -3.876 5.696 1.00 94.81 102 HIS A N 1
ATOM 775 C CA . HIS A 1 102 ? 13.776 -2.960 4.566 1.00 94.81 102 HIS A CA 1
ATOM 776 C C . HIS A 1 102 ? 12.289 -2.734 4.260 1.00 94.81 102 HIS A C 1
ATOM 778 O O . HIS A 1 102 ? 11.535 -3.697 4.176 1.00 94.81 102 HIS A O 1
ATOM 784 N N . SER A 1 103 ? 11.875 -1.484 4.026 1.00 96.06 103 SER A N 1
ATOM 785 C CA . SER A 1 103 ? 10.473 -1.125 3.762 1.00 96.06 103 SER A CA 1
ATOM 786 C C . SER A 1 103 ? 9.900 -1.825 2.525 1.00 96.06 103 SER A C 1
ATOM 788 O O . SER A 1 103 ? 8.899 -2.523 2.646 1.00 96.06 103 SER A O 1
ATOM 790 N N . LEU A 1 104 ? 10.565 -1.730 1.364 1.00 97.19 104 LEU A N 1
ATOM 791 C CA . LEU A 1 104 ? 10.074 -2.276 0.085 1.00 97.19 104 LEU A CA 1
ATOM 792 C C . LEU A 1 104 ? 9.534 -3.721 0.170 1.00 97.19 104 LEU A C 1
ATOM 794 O O . LEU A 1 104 ? 8.371 -3.939 -0.161 1.00 97.19 104 LEU A O 1
ATOM 798 N N . PRO A 1 105 ? 10.300 -4.722 0.643 1.00 97.81 105 PRO A N 1
ATOM 799 C CA . PRO A 1 105 ? 9.779 -6.084 0.761 1.00 97.81 105 PRO A CA 1
ATOM 800 C C . PRO A 1 105 ? 8.603 -6.226 1.741 1.00 97.81 105 PRO A C 1
ATOM 802 O O . PRO A 1 105 ? 7.763 -7.098 1.535 1.00 97.81 105 PRO A O 1
ATOM 805 N N . ASN A 1 106 ? 8.487 -5.377 2.769 1.00 97.94 106 ASN A N 1
ATOM 806 C CA . ASN A 1 106 ? 7.298 -5.364 3.627 1.00 97.94 106 ASN A CA 1
ATOM 807 C C . ASN A 1 106 ? 6.063 -4.832 2.884 1.00 97.94 106 ASN A C 1
ATOM 809 O O . ASN A 1 106 ? 4.987 -5.406 3.034 1.00 97.94 106 ASN A O 1
ATOM 813 N N . TYR A 1 107 ? 6.213 -3.789 2.062 1.00 97.81 107 TYR A N 1
ATOM 814 C CA . TYR A 1 107 ? 5.127 -3.268 1.223 1.00 97.81 107 TYR A CA 1
ATOM 815 C C . TYR A 1 107 ? 4.690 -4.285 0.160 1.00 97.81 107 TYR A C 1
ATOM 817 O O . TYR A 1 107 ? 3.492 -4.510 -0.011 1.00 97.81 107 TYR A O 1
ATOM 825 N N . LEU A 1 108 ? 5.636 -4.977 -0.487 1.00 98.38 108 LEU A N 1
ATOM 826 C CA . LEU A 1 108 ? 5.320 -6.078 -1.407 1.00 98.38 108 LEU A CA 1
ATOM 827 C C . LEU A 1 108 ? 4.548 -7.198 -0.697 1.00 98.38 108 LEU A C 1
ATOM 829 O O . LEU A 1 108 ? 3.529 -7.658 -1.213 1.00 98.38 108 LEU A O 1
ATOM 833 N N . ALA A 1 109 ? 4.976 -7.589 0.508 1.00 98.12 109 ALA A N 1
ATOM 834 C CA . ALA A 1 109 ? 4.290 -8.612 1.294 1.00 98.12 109 ALA A CA 1
ATOM 835 C C . ALA A 1 109 ? 2.886 -8.178 1.734 1.00 98.12 109 ALA A C 1
ATOM 837 O O . ALA A 1 109 ? 1.969 -8.994 1.713 1.00 98.12 109 ALA A O 1
ATOM 838 N N . LEU A 1 110 ? 2.694 -6.907 2.093 1.00 97.38 110 LEU A N 1
ATOM 839 C CA . LEU A 1 110 ? 1.377 -6.368 2.427 1.00 97.38 110 LEU A CA 1
ATOM 840 C C . LEU A 1 110 ? 0.427 -6.392 1.219 1.00 97.38 110 LEU A C 1
ATOM 842 O O . LEU A 1 110 ? -0.751 -6.700 1.375 1.00 97.38 110 LEU A O 1
ATOM 846 N N . TRP A 1 111 ? 0.938 -6.081 0.026 1.00 98.06 111 TRP A N 1
ATOM 847 C CA . TRP A 1 111 ? 0.134 -5.929 -1.189 1.00 98.06 111 TRP A CA 1
ATOM 848 C C . TRP A 1 111 ? -0.132 -7.240 -1.938 1.00 98.06 111 TRP A C 1
ATOM 850 O O . TRP A 1 111 ? -1.207 -7.426 -2.504 1.00 98.06 111 TRP A O 1
ATOM 860 N N . SER A 1 112 ? 0.839 -8.155 -1.945 1.00 98.12 112 SER A N 1
ATOM 861 C CA . SER A 1 112 ? 0.819 -9.389 -2.751 1.00 98.12 112 SER A CA 1
ATOM 862 C C . SER A 1 112 ? 0.955 -10.674 -1.930 1.00 98.12 112 SER A C 1
ATOM 864 O O . SER A 1 112 ? 1.106 -11.758 -2.485 1.00 98.12 112 SER A O 1
ATOM 866 N N . ALA A 1 113 ? 0.924 -10.572 -0.596 1.00 97.50 113 ALA A N 1
ATOM 867 C CA . ALA A 1 113 ? 1.134 -11.681 0.341 1.00 97.50 113 ALA A CA 1
ATOM 868 C C . ALA A 1 113 ? 2.513 -12.376 0.239 1.00 97.50 113 ALA A C 1
ATOM 870 O O . ALA A 1 113 ? 2.736 -13.411 0.869 1.00 97.50 113 ALA A O 1
ATOM 871 N N . THR A 1 114 ? 3.467 -11.814 -0.512 1.00 97.62 114 THR A N 1
ATOM 872 C CA . THR A 1 114 ? 4.837 -12.326 -0.655 1.00 97.62 114 THR A CA 1
ATOM 873 C C . THR A 1 114 ? 5.837 -11.190 -0.885 1.00 97.62 114 THR A C 1
ATOM 875 O O . THR A 1 114 ? 5.494 -10.142 -1.420 1.00 97.62 114 THR A O 1
ATOM 878 N N . THR A 1 115 ? 7.102 -11.390 -0.507 1.00 97.81 115 THR A N 1
ATOM 879 C CA . THR A 1 115 ? 8.185 -10.460 -0.880 1.00 97.81 115 THR A CA 1
ATOM 880 C C . THR A 1 115 ? 8.677 -10.681 -2.313 1.00 97.81 115 THR A C 1
ATOM 882 O O . THR A 1 115 ? 9.512 -9.920 -2.791 1.00 97.81 115 THR A O 1
ATOM 885 N N . ILE A 1 116 ? 8.232 -11.758 -2.979 1.00 96.31 116 ILE A N 1
ATOM 886 C CA . ILE A 1 116 ? 8.705 -12.190 -4.310 1.00 96.31 116 ILE A CA 1
ATOM 887 C C . ILE A 1 116 ? 10.233 -12.430 -4.323 1.00 96.31 116 ILE A C 1
ATOM 889 O O . ILE A 1 116 ? 10.900 -12.367 -5.347 1.00 96.31 116 ILE A O 1
ATOM 893 N N . GLY A 1 117 ? 10.825 -12.699 -3.154 1.00 96.50 117 GLY A N 1
ATOM 894 C CA . GLY A 1 117 ? 12.273 -12.861 -3.006 1.00 96.50 117 GLY A CA 1
ATOM 895 C C . GLY A 1 117 ? 13.066 -11.549 -2.989 1.00 96.50 117 GLY A C 1
ATOM 896 O O . GLY A 1 117 ? 14.289 -11.592 -2.857 1.00 96.50 117 GLY A O 1
ATOM 897 N N . VAL A 1 118 ? 12.409 -10.386 -3.057 1.00 97.31 118 VAL A N 1
ATOM 898 C CA . VAL A 1 118 ? 13.066 -9.087 -2.872 1.00 97.31 118 VAL A CA 1
ATOM 899 C C . VAL A 1 118 ? 13.553 -8.971 -1.427 1.00 97.31 118 VAL A C 1
ATOM 901 O O . VAL A 1 118 ? 12.811 -9.218 -0.476 1.00 97.31 118 VAL A O 1
ATOM 904 N N . THR A 1 119 ? 14.820 -8.597 -1.256 1.00 95.94 119 THR A N 1
ATOM 905 C CA . THR A 1 119 ? 15.465 -8.443 0.062 1.00 95.94 119 THR A CA 1
ATOM 906 C C . THR A 1 119 ? 16.040 -7.050 0.292 1.00 95.94 119 THR A C 1
ATOM 908 O O . THR A 1 119 ? 16.366 -6.706 1.425 1.00 95.94 119 THR A O 1
ATOM 911 N N . THR A 1 120 ? 16.142 -6.235 -0.757 1.00 92.75 120 THR A N 1
ATOM 912 C CA . THR A 1 120 ? 16.726 -4.891 -0.729 1.00 92.75 120 THR A CA 1
ATOM 913 C C . THR A 1 120 ? 15.683 -3.845 -1.108 1.00 92.75 120 THR A C 1
ATOM 915 O O . THR A 1 120 ? 14.628 -4.166 -1.643 1.00 92.75 120 THR A O 1
ATOM 918 N N . GLY A 1 121 ? 15.971 -2.573 -0.831 1.00 91.69 121 GLY A N 1
ATOM 919 C CA . GLY A 1 121 ? 15.135 -1.448 -1.250 1.00 91.69 121 GLY A CA 1
ATOM 920 C C . GLY A 1 121 ? 15.623 -0.820 -2.551 1.00 91.69 121 GLY A C 1
ATOM 921 O O . GLY A 1 121 ? 15.948 0.361 -2.532 1.00 91.69 121 GLY A O 1
ATOM 922 N N . GLY A 1 122 ? 15.760 -1.577 -3.640 1.00 92.81 122 GLY A N 1
ATOM 923 C CA . GLY A 1 122 ? 16.058 -1.010 -4.966 1.00 92.81 122 GLY A CA 1
ATOM 924 C C . GLY A 1 122 ? 14.870 -0.229 -5.541 1.00 92.81 122 GLY A C 1
ATOM 925 O O . GLY A 1 122 ? 13.747 -0.404 -5.079 1.00 92.81 122 GLY A O 1
ATOM 926 N N . CYS A 1 123 ? 15.105 0.642 -6.524 1.00 94.44 123 CYS A N 1
ATOM 927 C CA . CYS A 1 123 ? 14.025 1.243 -7.306 1.00 94.44 123 CYS A CA 1
ATOM 928 C C . CYS A 1 123 ? 14.376 1.256 -8.810 1.00 94.44 123 CYS A C 1
ATOM 930 O O . CYS A 1 123 ? 15.411 1.830 -9.162 1.00 94.44 123 CYS A O 1
ATOM 932 N N . PRO A 1 124 ? 13.543 0.645 -9.681 1.00 94.88 124 PRO A N 1
ATOM 933 C CA . PRO A 1 124 ? 12.362 -0.160 -9.328 1.00 94.88 124 PRO A CA 1
ATOM 934 C C . PRO A 1 124 ? 12.747 -1.413 -8.520 1.00 94.88 124 PRO A C 1
ATOM 936 O O . PRO A 1 124 ? 13.937 -1.728 -8.382 1.00 94.88 124 PRO A O 1
ATOM 939 N N . ALA A 1 125 ? 11.765 -2.113 -7.946 1.00 96.31 125 ALA A N 1
ATOM 940 C CA . ALA A 1 125 ? 12.050 -3.375 -7.269 1.00 96.31 125 ALA A CA 1
ATOM 941 C C . ALA A 1 125 ? 12.726 -4.373 -8.240 1.00 96.31 125 ALA A C 1
ATOM 943 O O . ALA A 1 125 ? 12.344 -4.439 -9.411 1.00 96.31 125 ALA A O 1
ATOM 944 N N . PRO A 1 126 ? 13.731 -5.157 -7.802 1.00 96.44 126 PRO A N 1
ATOM 945 C CA . PRO A 1 126 ? 14.408 -6.110 -8.681 1.00 96.44 126 PRO A CA 1
ATOM 946 C C . PRO A 1 126 ? 13.443 -7.133 -9.295 1.00 96.44 126 PRO A C 1
ATOM 948 O O . PRO A 1 126 ? 12.853 -7.930 -8.576 1.00 96.44 126 PRO A O 1
ATOM 951 N N . GLY A 1 127 ? 13.332 -7.146 -10.626 1.00 95.88 127 GLY A N 1
ATOM 952 C CA . GLY A 1 127 ? 12.422 -8.040 -11.354 1.00 95.88 127 GLY A CA 1
ATOM 953 C C . GLY A 1 127 ? 11.034 -7.456 -11.638 1.00 95.88 127 GLY A C 1
ATOM 954 O O . GLY A 1 127 ? 10.231 -8.136 -12.270 1.00 95.88 127 GLY A O 1
ATOM 955 N N . ALA A 1 128 ? 10.760 -6.215 -11.225 1.00 96.12 128 ALA A N 1
ATOM 956 C CA . ALA A 1 128 ? 9.557 -5.491 -11.624 1.00 96.12 128 ALA A CA 1
ATOM 957 C C . ALA A 1 128 ? 9.578 -5.131 -13.135 1.00 96.12 128 ALA A C 1
ATOM 959 O O . ALA A 1 128 ? 10.659 -4.920 -13.698 1.00 96.12 128 ALA A O 1
ATOM 960 N N . PRO A 1 129 ? 8.407 -5.000 -13.791 1.00 97.25 129 PRO A N 1
ATOM 961 C CA . PRO A 1 129 ? 7.077 -5.160 -13.208 1.00 97.25 129 PRO A CA 1
ATOM 962 C C . PRO A 1 129 ? 6.673 -6.630 -13.026 1.00 97.25 129 PRO A C 1
ATOM 964 O O . PRO A 1 129 ? 6.980 -7.484 -13.858 1.00 97.25 129 PRO A O 1
ATOM 967 N N . TYR A 1 130 ? 5.945 -6.915 -11.950 1.00 98.12 130 TYR A N 1
ATOM 968 C CA . TYR A 1 130 ? 5.404 -8.238 -11.652 1.00 98.12 130 TYR A CA 1
ATOM 969 C C . TYR A 1 130 ? 3.995 -8.416 -12.228 1.00 98.12 130 TYR A C 1
ATOM 971 O O . TYR A 1 130 ? 3.224 -7.466 -12.339 1.00 98.12 130 TYR A O 1
ATOM 979 N N . THR A 1 131 ? 3.638 -9.662 -12.536 1.00 98.06 131 THR A N 1
ATOM 980 C CA . THR A 1 131 ? 2.300 -10.059 -13.017 1.00 98.06 131 THR A CA 1
ATOM 981 C C . THR A 1 131 ? 1.621 -11.075 -12.100 1.00 98.06 131 THR A C 1
ATOM 983 O O . THR A 1 131 ? 0.642 -11.713 -12.484 1.00 98.06 131 THR A O 1
ATOM 986 N N . ILE A 1 132 ? 2.162 -11.274 -10.895 1.00 98.25 132 ILE A N 1
ATOM 987 C CA . ILE A 1 132 ? 1.550 -12.154 -9.900 1.00 98.25 132 ILE A CA 1
ATOM 988 C C . ILE A 1 132 ? 0.329 -11.483 -9.267 1.00 98.25 132 ILE A C 1
ATOM 990 O O . ILE A 1 132 ? 0.150 -10.263 -9.337 1.00 98.25 132 ILE A O 1
ATOM 994 N N . GLU A 1 133 ? -0.487 -12.291 -8.599 1.00 98.50 133 GLU A N 1
ATOM 995 C CA . GLU A 1 133 ? -1.672 -11.796 -7.913 1.00 98.50 133 GLU A CA 1
ATOM 996 C C . GLU A 1 133 ? -1.325 -10.787 -6.814 1.00 98.50 133 GLU A C 1
ATOM 998 O O . GLU A 1 133 ? -0.329 -10.919 -6.098 1.00 98.50 133 GLU A O 1
ATOM 1003 N N . ASN A 1 134 ? -2.169 -9.771 -6.686 1.00 98.62 134 ASN A N 1
ATOM 1004 C CA . ASN A 1 134 ? -2.039 -8.711 -5.701 1.00 98.62 134 ASN A CA 1
ATOM 1005 C C . ASN A 1 134 ? -3.420 -8.151 -5.339 1.00 98.62 134 ASN A C 1
ATOM 1007 O O . ASN A 1 134 ? -4.408 -8.437 -6.016 1.00 98.62 134 ASN A O 1
ATOM 1011 N N . LEU A 1 135 ? -3.494 -7.360 -4.268 1.00 97.94 135 LEU A N 1
ATOM 1012 C CA . LEU A 1 135 ? -4.761 -6.854 -3.743 1.00 97.94 135 LEU A CA 1
ATOM 1013 C C . LEU A 1 135 ? -5.549 -6.019 -4.769 1.00 97.94 135 LEU A C 1
ATOM 1015 O O . LEU A 1 135 ? -6.764 -6.173 -4.849 1.00 97.94 135 LEU A O 1
ATOM 1019 N N . GLY A 1 136 ? -4.880 -5.183 -5.568 1.00 98.25 136 GLY A N 1
ATOM 1020 C CA . GLY A 1 136 ? -5.526 -4.353 -6.591 1.00 98.25 136 GLY A CA 1
ATOM 1021 C C . GLY A 1 136 ? -6.146 -5.189 -7.706 1.00 98.25 136 GLY A C 1
ATOM 1022 O O . GLY A 1 136 ? -7.342 -5.065 -7.971 1.00 98.25 136 GLY A O 1
ATOM 1023 N N . HIS A 1 137 ? -5.371 -6.116 -8.276 1.00 98.50 137 HIS A N 1
ATOM 1024 C CA . HIS A 1 137 ? -5.871 -7.042 -9.297 1.00 98.50 137 HIS A CA 1
ATOM 1025 C C . HIS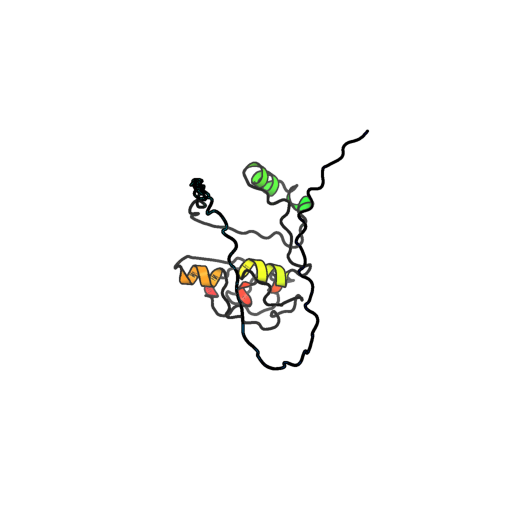 A 1 137 ? -7.027 -7.909 -8.769 1.00 98.50 137 HIS A C 1
ATOM 1027 O O . HIS A 1 137 ? -8.043 -8.072 -9.442 1.00 98.50 137 HIS A O 1
ATOM 1033 N N . ALA A 1 138 ? -6.932 -8.394 -7.526 1.00 98.31 138 ALA A N 1
ATOM 1034 C CA . ALA A 1 138 ? -8.002 -9.164 -6.897 1.00 98.31 138 ALA A CA 1
ATOM 1035 C C . ALA A 1 138 ? -9.285 -8.333 -6.702 1.00 98.31 138 ALA A C 1
ATOM 1037 O O . ALA A 1 138 ? -10.390 -8.849 -6.889 1.00 98.31 138 ALA A O 1
ATOM 1038 N N . CYS A 1 139 ? -9.166 -7.046 -6.350 1.00 98.12 139 CYS A N 1
ATOM 1039 C CA . CYS A 1 139 ? -10.306 -6.131 -6.296 1.00 98.12 139 CYS A CA 1
ATOM 1040 C C . CYS A 1 139 ? -10.938 -5.941 -7.680 1.00 98.12 139 CYS A C 1
ATOM 1042 O O . CYS A 1 139 ? -12.153 -6.089 -7.811 1.00 98.12 139 CYS A O 1
ATOM 1044 N N . GLU A 1 140 ? -10.133 -5.680 -8.707 1.00 98.44 140 GLU A N 1
ATOM 1045 C CA . GLU A 1 140 ? -10.596 -5.495 -10.088 1.00 98.44 140 GLU A CA 1
ATOM 1046 C C . GLU A 1 140 ? -11.316 -6.737 -10.622 1.00 98.44 140 GLU A C 1
ATOM 1048 O O . GLU A 1 140 ? -12.435 -6.635 -11.129 1.00 98.44 140 GLU A O 1
ATOM 1053 N N . ALA A 1 141 ? -10.733 -7.922 -10.426 1.00 98.38 141 ALA A N 1
ATOM 1054 C CA . ALA A 1 141 ? -11.327 -9.197 -10.823 1.00 98.38 141 ALA A CA 1
ATOM 1055 C C . ALA A 1 141 ? -12.663 -9.477 -10.111 1.00 98.38 141 ALA A C 1
ATOM 1057 O O . ALA A 1 141 ? -13.552 -10.117 -10.676 1.00 98.38 141 ALA A O 1
ATOM 1058 N N . ALA A 1 142 ? -12.830 -8.979 -8.882 1.00 97.56 142 ALA A N 1
ATOM 1059 C CA . ALA A 1 142 ? -14.069 -9.077 -8.115 1.00 97.56 142 ALA A CA 1
ATOM 1060 C C . ALA A 1 142 ? -15.088 -7.960 -8.429 1.00 97.56 142 ALA A C 1
ATOM 1062 O O . ALA A 1 142 ? -16.162 -7.934 -7.823 1.00 97.56 142 ALA A O 1
ATOM 1063 N N . GLY A 1 143 ? -14.770 -7.025 -9.333 1.00 97.62 143 GLY A N 1
ATOM 1064 C CA . GLY A 1 143 ? -15.603 -5.851 -9.612 1.00 97.62 143 GLY A CA 1
ATOM 1065 C C . GLY A 1 143 ? -15.692 -4.868 -8.437 1.00 97.62 143 GLY A C 1
ATOM 1066 O O . GLY A 1 143 ? -16.662 -4.116 -8.329 1.00 97.62 143 GLY A O 1
ATOM 1067 N N . LEU A 1 144 ? -14.712 -4.895 -7.530 1.00 97.62 144 LEU A N 1
ATOM 1068 C CA . LEU A 1 144 ? -14.590 -3.982 -6.399 1.00 97.62 144 LEU A CA 1
ATOM 1069 C C . LEU A 1 144 ? -13.686 -2.803 -6.760 1.00 97.62 144 LEU A C 1
ATOM 1071 O O . LEU A 1 144 ? -12.727 -2.924 -7.517 1.00 97.62 144 LEU A O 1
ATOM 1075 N N . THR A 1 145 ? -13.962 -1.651 -6.159 1.00 98.00 145 THR A N 1
ATOM 1076 C CA . THR A 1 145 ? -13.110 -0.469 -6.302 1.00 98.00 145 THR A CA 1
ATOM 1077 C C . THR A 1 145 ? -11.948 -0.513 -5.320 1.00 98.00 145 THR A C 1
ATOM 1079 O O . THR A 1 145 ? -12.154 -0.811 -4.142 1.00 98.00 145 THR A O 1
ATOM 1082 N N . TRP A 1 146 ? -10.770 -0.087 -5.762 1.00 98.19 146 TRP A N 1
ATOM 1083 C CA . TRP A 1 146 ? -9.636 0.208 -4.892 1.00 98.19 146 TRP A CA 1
ATOM 1084 C C . TRP A 1 146 ? -8.992 1.533 -5.308 1.00 98.19 146 TRP A C 1
ATOM 1086 O O . TRP A 1 146 ? -9.183 2.005 -6.428 1.00 98.19 146 TRP A O 1
ATOM 1096 N N . ARG A 1 147 ? -8.279 2.170 -4.377 1.00 98.19 147 ARG A N 1
ATOM 1097 C CA . ARG A 1 147 ? -7.474 3.373 -4.620 1.00 98.19 147 ARG A CA 1
ATOM 1098 C C . ARG A 1 147 ? -6.254 3.359 -3.719 1.00 98.19 147 ARG A C 1
ATOM 1100 O O . ARG A 1 147 ? -6.338 2.873 -2.591 1.00 98.19 147 ARG A O 1
ATOM 1107 N N . SER A 1 148 ? -5.169 3.948 -4.196 1.00 97.50 148 SER A N 1
ATOM 1108 C CA . SER A 1 148 ? -4.009 4.294 -3.380 1.00 97.50 148 SER A CA 1
ATOM 1109 C C . SER A 1 148 ? -3.818 5.806 -3.353 1.00 97.50 148 SER A C 1
ATOM 1111 O O . SER A 1 148 ? -4.223 6.508 -4.279 1.00 97.50 148 SER A O 1
ATOM 1113 N N . TYR A 1 149 ? -3.237 6.299 -2.265 1.00 97.25 149 TYR A N 1
ATOM 1114 C CA . TYR A 1 149 ? -2.958 7.713 -2.051 1.00 97.25 149 TYR A CA 1
ATOM 1115 C C . TYR A 1 149 ? -1.509 7.825 -1.592 1.00 97.25 149 TYR A C 1
ATOM 1117 O O . TYR A 1 149 ? -1.165 7.273 -0.545 1.00 97.25 149 TYR A O 1
ATOM 1125 N N . ALA A 1 150 ? -0.679 8.493 -2.386 1.00 96.06 150 ALA A N 1
ATOM 1126 C CA . ALA A 1 150 ? 0.740 8.673 -2.123 1.00 96.06 150 ALA A CA 1
ATOM 1127 C C . ALA A 1 150 ? 1.090 10.150 -2.283 1.00 96.06 150 ALA A C 1
ATOM 1129 O O . ALA A 1 150 ? 0.965 10.708 -3.373 1.00 96.06 150 ALA A O 1
ATOM 1130 N N . GLU A 1 151 ? 1.527 10.761 -1.182 1.00 94.62 151 GLU A N 1
ATOM 1131 C CA . GLU A 1 151 ? 1.817 12.190 -1.112 1.00 94.62 151 GLU A CA 1
ATOM 1132 C C . GLU A 1 151 ? 2.769 12.605 -2.237 1.00 94.62 151 GLU A C 1
ATOM 1134 O O . GLU A 1 151 ? 3.844 12.032 -2.419 1.00 94.62 151 GLU A O 1
ATOM 1139 N N . ASN A 1 152 ? 2.350 13.604 -3.011 1.00 95.50 152 ASN A N 1
ATOM 1140 C CA . ASN A 1 152 ? 3.132 14.213 -4.087 1.00 95.50 152 ASN A CA 1
ATOM 1141 C C . ASN A 1 152 ? 3.530 13.220 -5.197 1.00 95.50 152 ASN A C 1
ATOM 1143 O O . ASN A 1 152 ? 4.515 13.444 -5.912 1.00 95.50 152 ASN A O 1
ATOM 1147 N N . LEU A 1 153 ? 2.746 12.150 -5.391 1.00 96.88 153 LEU A N 1
ATOM 1148 C CA . LEU A 1 153 ? 2.811 11.320 -6.594 1.00 96.88 153 LEU A CA 1
ATOM 1149 C C . LEU A 1 153 ? 2.673 12.228 -7.835 1.00 96.88 153 LEU A C 1
ATOM 1151 O O . LEU A 1 153 ? 1.672 12.933 -7.965 1.00 96.88 153 LEU A O 1
ATOM 1155 N N . PRO A 1 154 ? 3.626 12.224 -8.788 1.00 96.38 154 PRO A N 1
ATOM 1156 C CA . PRO A 1 154 ? 3.570 13.158 -9.917 1.00 96.38 154 PRO A CA 1
ATOM 1157 C C 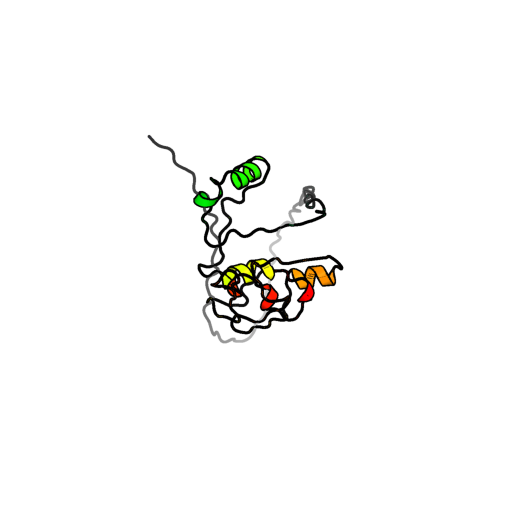. PRO A 1 154 ? 2.354 12.974 -10.830 1.00 96.38 154 PRO A C 1
ATOM 1159 O O . PRO A 1 154 ? 1.871 13.927 -11.435 1.00 96.38 154 PRO A O 1
ATOM 1162 N N . SER A 1 155 ? 1.910 11.730 -11.001 1.00 96.06 155 SER A N 1
ATOM 1163 C CA . SER A 1 155 ? 0.734 11.347 -11.790 1.00 96.06 155 SER A CA 1
ATOM 1164 C C . SER A 1 155 ? 0.375 9.881 -11.513 1.00 96.06 155 SER A C 1
ATOM 1166 O O . SER A 1 155 ? 1.263 9.121 -11.120 1.00 96.06 155 SER A O 1
ATOM 1168 N N . PRO A 1 156 ? -0.887 9.461 -11.727 1.00 95.94 156 PRO A N 1
ATOM 1169 C CA . PRO A 1 156 ? -1.255 8.049 -11.644 1.00 95.94 156 PRO A CA 1
ATOM 1170 C C . PRO A 1 156 ? -0.367 7.188 -12.554 1.00 95.94 156 PRO A C 1
ATOM 1172 O O . PRO A 1 156 ? -0.175 7.530 -13.724 1.00 95.94 156 PRO A O 1
ATOM 1175 N N . GLY A 1 157 ? 0.201 6.104 -12.024 1.00 93.69 157 GLY A N 1
ATOM 1176 C CA . GLY A 1 157 ? 1.124 5.225 -12.747 1.00 93.69 157 GLY A CA 1
ATOM 1177 C C . GLY A 1 157 ? 2.538 5.786 -12.912 1.00 93.69 157 GLY A C 1
ATOM 1178 O O . GLY A 1 157 ? 3.291 5.319 -13.770 1.00 93.69 157 GLY A O 1
ATOM 1179 N N . SER A 1 158 ? 2.925 6.809 -12.141 1.00 95.38 158 SER A N 1
ATOM 1180 C CA . SER A 1 158 ? 4.260 7.398 -12.259 1.00 95.38 158 SER A CA 1
ATOM 1181 C C . SER A 1 158 ? 5.362 6.380 -11.955 1.00 95.38 158 SER A C 1
ATOM 1183 O O . SER A 1 158 ? 5.438 5.804 -10.872 1.00 95.38 158 SER A O 1
ATOM 1185 N N . ALA A 1 159 ? 6.293 6.225 -12.898 1.00 94.19 159 ALA A N 1
ATOM 1186 C CA . ALA A 1 159 ? 7.415 5.304 -12.757 1.00 94.19 159 ALA A CA 1
ATOM 1187 C C . ALA A 1 159 ? 8.607 5.877 -11.965 1.00 94.19 159 ALA A C 1
ATOM 1189 O O . ALA A 1 159 ? 9.587 5.155 -11.751 1.00 94.19 159 ALA A O 1
ATOM 1190 N N . VAL A 1 160 ? 8.570 7.152 -11.554 1.00 96.56 160 VAL A N 1
ATOM 1191 C CA . VAL A 1 160 ? 9.713 7.789 -10.881 1.00 96.56 160 VAL A CA 1
ATOM 1192 C C . VAL A 1 160 ? 9.989 7.136 -9.531 1.00 96.56 160 VAL A C 1
ATOM 1194 O O . VAL A 1 160 ? 9.081 6.673 -8.852 1.00 96.56 160 VAL A O 1
ATOM 1197 N N . CYS A 1 161 ? 11.251 7.121 -9.110 1.00 96.31 161 CYS A N 1
ATOM 1198 C CA . CYS A 1 161 ? 11.612 6.543 -7.816 1.00 96.31 161 CYS A CA 1
ATOM 1199 C C . CYS A 1 161 ? 11.256 7.429 -6.624 1.00 96.31 161 CYS A C 1
ATOM 1201 O O . CYS A 1 161 ? 11.054 6.930 -5.517 1.00 96.31 161 CYS A O 1
ATOM 1203 N N . SER A 1 162 ? 11.197 8.735 -6.852 1.00 96.44 162 SER A N 1
ATOM 1204 C CA . SER A 1 162 ? 10.839 9.719 -5.846 1.00 96.44 162 SER A CA 1
ATOM 1205 C C . SER A 1 162 ? 10.463 11.037 -6.502 1.00 96.44 162 SER A C 1
ATOM 1207 O O . SER A 1 162 ? 10.959 11.335 -7.592 1.00 96.44 162 SER A O 1
ATOM 1209 N N . ALA A 1 163 ? 9.678 11.848 -5.808 1.00 96.31 163 ALA A N 1
ATOM 1210 C CA . ALA A 1 163 ? 9.366 13.214 -6.206 1.00 96.31 163 ALA A CA 1
ATOM 1211 C C . ALA A 1 163 ? 9.339 14.135 -4.983 1.00 96.31 163 ALA A C 1
ATOM 1213 O O . ALA A 1 163 ? 9.335 13.659 -3.848 1.00 96.31 163 ALA A O 1
ATOM 1214 N N . ASP A 1 164 ? 9.398 15.440 -5.253 1.00 91.44 164 ASP A N 1
ATOM 1215 C CA . ASP A 1 164 ? 9.297 16.527 -4.276 1.00 91.44 164 ASP A CA 1
ATOM 1216 C C . ASP A 1 164 ? 10.024 16.250 -2.951 1.00 91.44 164 ASP A C 1
ATOM 1218 O O . ASP A 1 164 ? 9.426 15.974 -1.918 1.00 91.44 164 ASP A O 1
ATOM 1222 N N . SER A 1 165 ? 11.358 16.240 -2.996 1.00 90.44 165 SER A N 1
ATOM 1223 C CA . SER A 1 165 ? 12.194 16.055 -1.800 1.00 90.44 165 SER A CA 1
ATOM 1224 C C . SER A 1 165 ? 11.908 14.774 -0.990 1.00 90.44 165 SER A C 1
ATOM 1226 O O . SER A 1 165 ? 12.122 14.758 0.218 1.00 90.44 165 SER A O 1
ATOM 1228 N N . GLN A 1 166 ? 11.503 13.685 -1.661 1.00 88.25 166 GLN A N 1
ATOM 1229 C CA . GLN A 1 166 ? 11.115 12.385 -1.073 1.00 88.25 166 GLN A CA 1
ATOM 1230 C C . GLN A 1 166 ? 9.743 12.359 -0.381 1.00 88.25 166 GLN A C 1
ATOM 1232 O O . GLN A 1 166 ? 9.447 11.370 0.291 1.00 88.25 166 GLN A O 1
ATOM 1237 N N . LEU A 1 167 ? 8.896 13.379 -0.565 1.00 92.38 167 LEU A N 1
ATOM 1238 C CA . LEU A 1 167 ? 7.491 13.294 -0.145 1.00 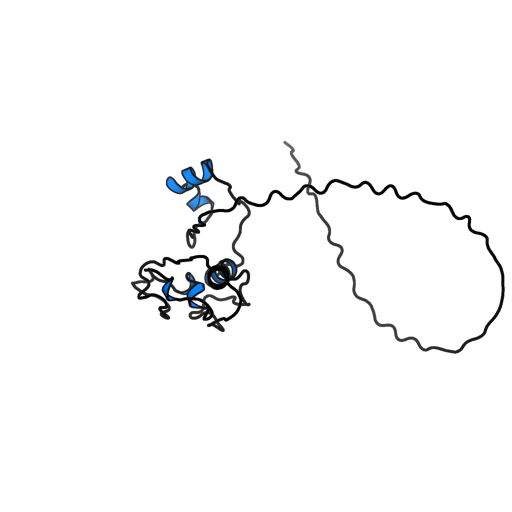92.38 167 LEU A CA 1
ATOM 1239 C C . LEU A 1 167 ? 6.783 12.127 -0.849 1.00 92.38 167 LEU A C 1
ATOM 1241 O O . LEU A 1 167 ? 6.092 11.348 -0.202 1.00 92.38 167 LEU A O 1
ATOM 1245 N N . TYR A 1 168 ? 7.106 11.910 -2.127 1.00 96.56 168 TYR A N 1
ATOM 1246 C CA . TYR A 1 168 ? 6.823 10.653 -2.815 1.00 96.56 168 TYR A CA 1
ATOM 1247 C C . TYR A 1 168 ? 8.057 9.749 -2.816 1.00 96.56 168 TYR A C 1
ATOM 1249 O O . TYR A 1 168 ? 9.148 10.176 -3.218 1.00 96.56 168 TYR A O 1
ATOM 1257 N N . THR A 1 169 ? 7.883 8.479 -2.443 1.00 95.81 169 THR A N 1
ATOM 1258 C CA . THR A 1 169 ? 8.921 7.443 -2.526 1.00 95.81 169 THR A CA 1
ATOM 1259 C C . THR A 1 169 ? 8.312 6.126 -2.999 1.00 95.81 169 THR A C 1
ATOM 1261 O O . THR A 1 169 ? 7.723 5.395 -2.208 1.00 95.81 169 THR A O 1
ATOM 1264 N N . ARG A 1 170 ? 8.588 5.743 -4.254 1.00 95.38 170 ARG A N 1
ATOM 1265 C CA . ARG A 1 170 ? 8.037 4.540 -4.913 1.00 95.38 170 ARG A CA 1
ATOM 1266 C C . ARG A 1 170 ? 8.205 3.245 -4.110 1.00 95.38 170 ARG A C 1
ATOM 1268 O O . ARG A 1 170 ? 7.400 2.329 -4.202 1.00 95.38 170 ARG A O 1
ATOM 1275 N N . ARG A 1 171 ? 9.253 3.158 -3.284 1.00 95.12 171 ARG A N 1
ATOM 1276 C CA . ARG A 1 171 ? 9.532 1.991 -2.427 1.00 95.12 171 ARG A CA 1
ATOM 1277 C C . ARG A 1 171 ? 8.484 1.758 -1.329 1.00 95.12 171 ARG A C 1
ATOM 1279 O O . ARG A 1 171 ? 8.539 0.710 -0.686 1.00 95.12 171 ARG A O 1
ATOM 1286 N N . HIS A 1 172 ? 7.585 2.715 -1.100 1.00 96.12 172 HIS A N 1
ATOM 1287 C CA . HIS A 1 172 ? 6.449 2.617 -0.179 1.00 96.12 172 HIS A CA 1
ATOM 1288 C C . HIS A 1 172 ? 5.119 2.359 -0.911 1.00 96.12 172 HIS A C 1
ATOM 1290 O O . HIS A 1 172 ? 4.092 2.168 -0.269 1.00 96.12 172 HIS A O 1
ATOM 1296 N N . ASP A 1 173 ? 5.148 2.290 -2.244 1.00 96.69 173 ASP A N 1
ATOM 1297 C CA . ASP A 1 173 ? 3.969 2.257 -3.108 1.00 96.69 173 ASP A CA 1
ATOM 1298 C C . ASP A 1 173 ? 4.009 0.994 -3.984 1.00 96.69 173 ASP A C 1
ATOM 1300 O O . ASP A 1 173 ? 4.342 1.046 -5.174 1.00 96.69 173 ASP A O 1
ATOM 1304 N N . PRO A 1 174 ? 3.721 -0.185 -3.397 1.00 95.81 174 PRO A N 1
ATOM 1305 C CA . PRO A 1 174 ? 4.014 -1.477 -4.011 1.00 95.81 174 PRO A CA 1
ATOM 1306 C C . PRO A 1 174 ? 3.252 -1.708 -5.315 1.00 95.81 174 PRO A C 1
ATOM 1308 O O . PRO A 1 174 ? 3.768 -2.398 -6.185 1.00 95.81 174 PRO A O 1
ATOM 1311 N N . TRP A 1 175 ? 2.062 -1.122 -5.482 1.00 96.94 175 TRP A N 1
ATOM 1312 C CA . TRP A 1 175 ? 1.245 -1.239 -6.697 1.00 96.94 175 TRP A CA 1
ATOM 1313 C C . TRP A 1 175 ? 1.975 -0.764 -7.962 1.00 96.94 175 TRP A C 1
ATOM 1315 O O . TRP A 1 175 ? 1.744 -1.315 -9.033 1.00 96.94 175 TRP A O 1
ATOM 1325 N N . THR A 1 176 ? 2.914 0.181 -7.844 1.00 95.50 176 THR A N 1
ATOM 1326 C CA . THR A 1 176 ? 3.702 0.705 -8.977 1.00 95.50 176 THR A CA 1
ATOM 1327 C C . THR A 1 176 ? 4.673 -0.320 -9.578 1.00 95.50 176 THR A C 1
ATOM 1329 O O . THR A 1 176 ? 5.185 -0.125 -10.685 1.00 95.50 176 THR A O 1
ATOM 1332 N N . ASP A 1 177 ? 4.960 -1.405 -8.851 1.00 96.50 177 ASP A N 1
ATOM 1333 C CA . ASP A 1 177 ? 5.834 -2.495 -9.287 1.00 96.50 177 ASP A CA 1
ATOM 1334 C C . ASP A 1 177 ? 5.060 -3.657 -9.938 1.00 96.50 177 ASP A C 1
ATOM 1336 O O . ASP A 1 177 ? 5.670 -4.664 -10.289 1.00 96.50 177 ASP A O 1
ATOM 1340 N N . PHE A 1 178 ? 3.744 -3.535 -10.141 1.00 97.88 178 PHE A N 1
ATOM 1341 C CA . PHE A 1 178 ? 2.902 -4.542 -10.798 1.00 97.88 178 PHE A CA 1
ATOM 1342 C 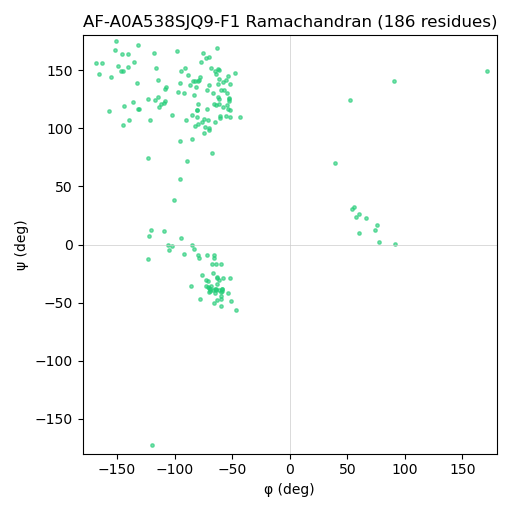C . PHE A 1 178 ? 2.348 -3.994 -12.108 1.00 97.88 178 PHE A C 1
ATOM 1344 O O . PHE A 1 178 ? 1.996 -2.827 -12.170 1.00 97.88 178 PHE A O 1
ATOM 1351 N N . SER A 1 179 ? 2.259 -4.822 -13.150 1.00 97.81 179 SER A N 1
ATOM 1352 C CA . SER A 1 179 ? 1.687 -4.430 -14.452 1.00 97.81 179 SER A CA 1
ATOM 1353 C C . SER A 1 179 ? 0.289 -4.992 -14.709 1.00 97.81 179 SER A C 1
ATOM 1355 O O . SER A 1 179 ? -0.315 -4.693 -15.736 1.00 97.81 179 SER A O 1
ATOM 1357 N N . ASN A 1 180 ? -0.223 -5.827 -13.805 1.00 98.06 180 ASN A N 1
ATOM 1358 C CA . ASN A 1 180 ? -1.524 -6.483 -13.909 1.00 98.06 180 ASN A CA 1
ATOM 1359 C C . ASN A 1 180 ? -2.600 -5.789 -13.060 1.00 98.06 180 ASN A C 1
ATOM 1361 O O . ASN A 1 180 ? -3.404 -6.471 -12.443 1.00 98.06 180 ASN A O 1
ATOM 1365 N N . LEU A 1 181 ? -2.595 -4.460 -12.981 1.00 97.88 181 LEU A N 1
ATOM 1366 C CA . LEU A 1 181 ? -3.638 -3.677 -12.312 1.00 97.88 181 LEU A CA 1
ATOM 1367 C C . LEU A 1 181 ? -3.871 -2.348 -13.038 1.00 97.88 181 LEU A C 1
ATOM 1369 O O . LEU A 1 181 ? -3.048 -1.917 -13.851 1.00 97.88 181 LEU A O 1
ATOM 1373 N N . ASP A 1 182 ? -4.984 -1.684 -12.749 1.00 97.94 182 ASP A N 1
ATOM 1374 C CA . ASP A 1 182 ? -5.311 -0.374 -13.299 1.00 97.94 182 ASP A CA 1
ATOM 1375 C C . ASP A 1 182 ? -4.621 0.749 -12.506 1.00 97.94 182 ASP A C 1
ATOM 1377 O O . ASP A 1 182 ? -5.067 1.179 -11.437 1.00 97.94 182 ASP A O 1
ATOM 1381 N N . HIS A 1 183 ? -3.537 1.276 -13.077 1.00 97.69 183 HIS A N 1
ATOM 1382 C CA . HIS A 1 183 ? -2.768 2.387 -12.512 1.00 97.69 183 HIS A CA 1
ATOM 1383 C C . HIS A 1 183 ? -3.531 3.721 -12.449 1.00 97.69 183 HIS A C 1
ATOM 1385 O O . HIS A 1 183 ? -3.062 4.666 -11.811 1.00 97.69 183 HIS A O 1
ATOM 1391 N N . THR A 1 184 ? -4.723 3.837 -13.045 1.00 97.56 184 THR A N 1
ATOM 1392 C CA . THR A 1 184 ? -5.563 5.038 -12.886 1.00 97.56 184 THR A CA 1
ATOM 1393 C C . THR A 1 184 ? -6.194 5.149 -11.491 1.00 97.56 184 THR A C 1
ATOM 1395 O O . THR A 1 184 ? -6.751 6.198 -11.140 1.00 97.56 184 THR A O 1
ATOM 1398 N N . ASN A 1 185 ? -6.077 4.101 -10.666 1.00 97.88 185 ASN A N 1
ATOM 1399 C CA . ASN A 1 185 ? -6.536 4.075 -9.276 1.00 97.88 185 ASN A CA 1
ATOM 1400 C C . ASN A 1 185 ? -5.590 4.778 -8.289 1.00 97.88 185 ASN A C 1
ATOM 1402 O O . ASN A 1 185 ? -5.996 5.051 -7.155 1.00 97.88 185 ASN A O 1
ATOM 1406 N N . GLU A 1 186 ? -4.380 5.126 -8.718 1.00 97.69 186 GLU A N 1
ATOM 1407 C CA . GLU A 1 186 ? -3.386 5.837 -7.912 1.00 97.69 186 GLU A CA 1
ATOM 1408 C C . GLU A 1 186 ? -3.686 7.339 -7.825 1.00 97.69 186 GLU A C 1
ATOM 1410 O O . GLU A 1 186 ? -4.131 7.958 -8.799 1.00 97.69 186 GLU A O 1
ATOM 1415 N N . ARG A 1 187 ? -3.456 7.941 -6.654 1.00 97.19 187 ARG A N 1
ATOM 1416 C CA . ARG A 1 187 ? -3.754 9.353 -6.373 1.00 97.19 187 ARG A CA 1
ATOM 1417 C C . ARG A 1 187 ? -2.568 10.053 -5.690 1.00 97.19 187 ARG A C 1
ATOM 1419 O O . ARG A 1 187 ? -1.966 9.437 -4.810 1.00 97.19 187 ARG A O 1
ATOM 1426 N N . PRO A 1 188 ? -2.262 11.307 -6.077 1.00 92.94 188 PRO A N 1
ATOM 1427 C CA . PRO A 1 188 ? -1.409 12.206 -5.296 1.00 92.94 188 PRO A CA 1
ATOM 1428 C C . PRO A 1 188 ? -2.002 12.581 -3.936 1.00 92.94 188 PRO A C 1
ATOM 1430 O O . PRO A 1 188 ? -3.246 12.484 -3.786 1.00 92.94 188 PRO A O 1
#

InterPro domains:
  IPR007312 Phosphoesterase [PF04185] (80-184)
  IPR007312 Phosphoesterase [PTHR31956] (58-185)

Secondary structure (DSSP, 8-state):
-----------PPP-PPPPP-----------------------------------PPPPPPS-------TT--HHHHHTSHHHHHHHHHS---TT---SSSSHHHHHHHHHHSS-TT--S--SSPTTPSB-S--HHHHHHHTT----EE-TT-SSTT---SEEGGGTEEGGG-GGGGBSSS-GGGEE-

Radius of gyration: 28.77 Å; Cα contacts (8 Å, |Δi|>4): 157; chains: 1; bounding box: 43×92×60 Å